Protein AF-A0A940FL71-F1 (afdb_monomer_lite)

Secondary structure (DSSP, 8-state):
-----SS---SS-EEEEEEEEEE--SS-B-GGGSEEEETTS-GGGS-TTHHHHHHHHHT--TTS---TT-HHHHHEEEEEEEEEEEEEEEEEEE--TT-SSPPPGGGEEEEEEEE-SS---TTTSEEEEEE--PPEEPTTS-EEEEE--TT-EEEEEEEEESSS-GGGSPPPEEEEEESSPPEEEEEEEEE--STTTTT----EE---SSEEEEEEEESSSSEEEEETTEEEESS--TTEEEEEEEEE----------TT--

Foldseek 3Di:
DDDPDPVPDDDPKDKDWDPPWDFDDQWDWQQVLWQKDALQDDPVPGDPLQVLQVCQQLVHDPVDPDPCVRPSNQQFHMKTFAFDWFFWFKKKFADDPPWDFADDQVQKWKWFFFQQDDDNGRRPRTHTHIDPFHFDADPVRRMTMTTDDRVTTTGMMTIGGNDGGSNRGDRTDMTIIHSGGWIKIKMKIKFPQDPVGFQDWPWDWDDDGQKDKADKDKPDPQWADPDRTTITHGGDDNITIIMIMITHDDDPDPPPPDPPPD

Structure (mmCIF, N/CA/C/O backbone):
data_AF-A0A940FL71-F1
#
_entry.id   AF-A0A940FL71-F1
#
loop_
_atom_site.group_PDB
_atom_site.id
_atom_site.type_symbol
_atom_site.label_atom_id
_atom_site.label_alt_id
_atom_site.label_comp_id
_atom_site.label_asym_id
_atom_site.label_entity_id
_atom_site.label_seq_id
_atom_site.pdbx_PDB_ins_code
_atom_site.Cartn_x
_atom_site.Cartn_y
_atom_site.Cartn_z
_atom_site.occupancy
_atom_site.B_iso_or_equiv
_atom_site.auth_seq_id
_atom_site.auth_comp_id
_atom_site.auth_asym_id
_atom_site.auth_atom_id
_atom_site.pdbx_PDB_model_num
ATOM 1 N N . MET A 1 1 ? -24.325 -6.768 5.463 1.00 21.89 1 MET A N 1
ATOM 2 C CA . MET A 1 1 ? -24.336 -5.379 4.964 1.00 21.89 1 MET A CA 1
ATOM 3 C C . MET A 1 1 ? -22.952 -4.802 5.218 1.00 21.89 1 MET A C 1
ATOM 5 O O . MET A 1 1 ? -22.595 -4.633 6.373 1.00 21.89 1 MET A O 1
ATOM 9 N N . ARG A 1 2 ? -22.119 -4.657 4.180 1.00 20.20 2 ARG A N 1
ATOM 10 C CA . ARG A 1 2 ? -20.805 -4.005 4.302 1.00 20.20 2 ARG A CA 1
ATOM 11 C C . ARG A 1 2 ? -21.049 -2.505 4.218 1.00 20.20 2 ARG A C 1
ATOM 13 O O . ARG A 1 2 ? -21.403 -2.014 3.152 1.00 20.20 2 ARG A O 1
ATOM 20 N N . ILE A 1 3 ? -20.948 -1.818 5.347 1.00 20.84 3 ILE A N 1
ATOM 21 C CA . ILE A 1 3 ? -20.991 -0.360 5.395 1.00 20.84 3 ILE A CA 1
ATOM 22 C C . ILE A 1 3 ? -19.550 0.101 5.181 1.00 20.84 3 ILE A C 1
ATOM 24 O O . ILE A 1 3 ? -18.722 -0.034 6.074 1.00 20.84 3 ILE A O 1
ATOM 28 N N . VAL A 1 4 ? -19.245 0.588 3.978 1.00 22.72 4 VAL A N 1
ATOM 29 C CA . VAL A 1 4 ? -18.025 1.365 3.735 1.00 22.72 4 VAL A CA 1
ATOM 30 C C . VAL A 1 4 ? -18.270 2.731 4.359 1.00 22.72 4 VAL A C 1
ATOM 32 O O . VAL A 1 4 ? -19.051 3.530 3.842 1.00 22.72 4 VAL A O 1
ATOM 35 N N . ALA A 1 5 ? -17.658 2.973 5.512 1.00 26.31 5 ALA A N 1
ATOM 36 C CA . ALA A 1 5 ? -17.707 4.271 6.153 1.00 26.31 5 ALA A CA 1
ATOM 37 C C . ALA A 1 5 ? -16.680 5.201 5.486 1.00 26.31 5 ALA A C 1
ATOM 39 O O . ALA A 1 5 ? -15.533 5.297 5.910 1.00 26.31 5 ALA A O 1
ATOM 40 N N . ILE A 1 6 ? -17.125 5.982 4.497 1.00 32.28 6 ILE A N 1
ATOM 41 C CA . ILE A 1 6 ? -16.808 7.415 4.576 1.00 32.28 6 ILE A CA 1
ATOM 42 C C . ILE A 1 6 ? -17.411 7.845 5.911 1.00 32.28 6 ILE A C 1
ATOM 44 O O . ILE A 1 6 ? -18.513 7.397 6.220 1.00 32.28 6 ILE A O 1
ATOM 48 N N . ILE A 1 7 ? -16.734 8.659 6.720 1.00 33.69 7 ILE A N 1
ATOM 49 C CA . ILE A 1 7 ? -17.363 9.263 7.901 1.00 33.69 7 ILE A CA 1
ATOM 50 C C . ILE A 1 7 ? -18.608 10.036 7.417 1.00 33.69 7 ILE A C 1
ATOM 52 O O . ILE A 1 7 ? -18.543 11.167 6.947 1.00 33.69 7 ILE A O 1
ATOM 56 N N . SER A 1 8 ? -19.738 9.344 7.427 1.00 26.69 8 SER A N 1
ATOM 57 C CA . SER A 1 8 ? -21.087 9.741 7.060 1.00 26.69 8 SER A CA 1
ATOM 58 C C . SER A 1 8 ? -21.940 9.036 8.098 1.00 26.69 8 SER A C 1
ATOM 60 O O . SER A 1 8 ? -22.310 7.871 7.972 1.00 26.69 8 SER A O 1
ATOM 62 N N . PHE A 1 9 ? -22.086 9.741 9.215 1.00 35.28 9 PHE A N 1
ATOM 63 C CA . PHE A 1 9 ? -22.794 9.333 10.413 1.00 35.28 9 PHE A CA 1
ATOM 64 C C . PHE A 1 9 ? -24.264 9.048 10.095 1.00 35.28 9 PHE A C 1
ATOM 66 O O . PHE A 1 9 ? -25.037 9.966 9.842 1.00 35.28 9 PHE A O 1
ATOM 73 N N . LEU A 1 10 ? -24.641 7.771 10.130 1.00 26.94 10 LEU A N 1
ATOM 74 C CA . LEU A 1 10 ? -26.026 7.296 10.138 1.00 26.94 10 LEU A CA 1
ATOM 75 C C . LEU A 1 10 ? -26.109 6.085 11.077 1.00 26.94 10 LEU A C 1
ATOM 77 O O . LEU A 1 10 ? -26.327 4.951 10.668 1.00 26.94 10 LEU A O 1
ATOM 81 N N . LEU A 1 11 ? -25.861 6.334 12.360 1.00 33.16 11 LEU A N 1
ATOM 82 C CA . LEU A 1 11 ? -26.177 5.438 13.469 1.00 33.16 11 LEU A CA 1
ATOM 83 C C . LEU A 1 11 ? -26.486 6.315 14.684 1.00 33.16 11 LEU A C 1
ATOM 85 O O . LEU A 1 11 ? -25.811 7.320 14.894 1.00 33.16 11 LEU A O 1
ATOM 89 N N . CYS A 1 12 ? -27.506 5.936 15.460 1.00 38.47 12 CYS A N 1
ATOM 90 C CA . CYS A 1 12 ? -27.920 6.550 16.729 1.00 38.47 12 CYS A CA 1
ATOM 91 C C . CYS A 1 12 ? -26.856 6.364 17.832 1.00 38.47 12 CYS A C 1
ATOM 93 O O . CYS A 1 12 ? -27.144 5.808 18.887 1.00 38.47 12 CYS A O 1
ATOM 95 N N . ALA A 1 13 ? -25.613 6.750 17.562 1.00 45.66 13 ALA A N 1
ATOM 96 C CA . ALA A 1 13 ? -24.487 6.707 18.478 1.00 45.66 13 ALA A CA 1
ATOM 97 C C . ALA A 1 13 ? -24.033 8.141 18.748 1.00 45.66 13 ALA A C 1
ATOM 99 O O . ALA A 1 13 ? -23.896 8.941 17.819 1.00 45.66 13 ALA A O 1
ATOM 100 N N . HIS A 1 14 ? -23.796 8.456 20.017 1.00 44.75 14 HIS A N 1
ATOM 101 C CA . HIS A 1 14 ? -23.119 9.691 20.379 1.00 44.75 14 HIS A CA 1
ATOM 102 C C . HIS A 1 14 ? -21.614 9.447 20.254 1.00 44.75 14 HIS A C 1
ATOM 104 O O . HIS A 1 14 ? -21.083 8.462 20.768 1.00 44.75 14 HIS A O 1
ATOM 110 N N . VAL A 1 15 ? -20.931 10.325 19.518 1.00 48.75 15 VAL A N 1
ATOM 111 C CA . VAL A 1 15 ? -19.475 10.280 19.372 1.00 48.75 15 VAL A CA 1
ATOM 112 C C . VAL A 1 15 ? -18.888 11.503 20.044 1.00 48.75 15 VAL A C 1
ATOM 114 O O . VAL A 1 1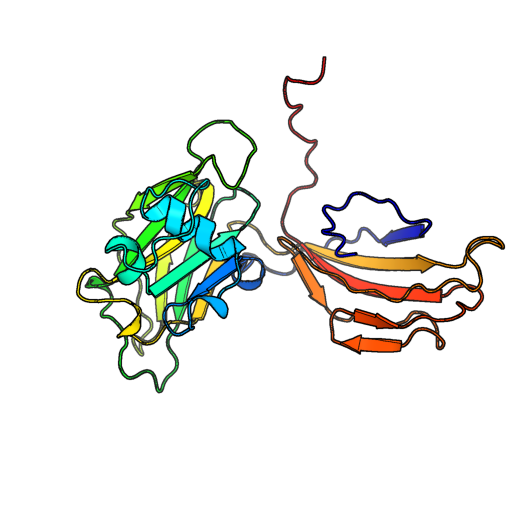5 ? -19.125 12.635 19.621 1.00 48.75 15 VAL A O 1
ATOM 117 N N . CYS A 1 16 ? -18.111 11.254 21.092 1.00 44.62 16 CYS A N 1
ATOM 118 C CA . CYS A 1 16 ? -17.382 12.282 21.808 1.00 44.62 16 CYS A CA 1
ATOM 119 C C . CYS A 1 16 ? -15.952 12.344 21.269 1.00 44.62 16 CYS A C 1
ATOM 121 O O . CYS A 1 16 ? -15.217 11.353 21.241 1.00 44.62 16 CYS A O 1
ATOM 123 N N . PHE A 1 17 ? -15.547 13.539 20.845 1.00 43.03 17 PHE A N 1
ATOM 124 C CA . PHE A 1 17 ? -14.179 13.824 20.436 1.00 43.03 17 PHE A CA 1
ATOM 125 C C . PHE A 1 17 ? -13.509 14.691 21.495 1.00 43.03 17 PHE A C 1
ATOM 127 O O . PHE A 1 17 ? -13.915 15.830 21.717 1.00 43.03 17 PHE A O 1
ATOM 134 N N . SER A 1 18 ? -12.432 14.195 22.102 1.00 42.34 18 SER A N 1
ATOM 135 C CA . SER A 1 18 ? -11.514 15.057 22.846 1.00 42.34 18 SER A CA 1
ATOM 136 C C . SER A 1 18 ? -10.434 15.549 21.882 1.00 42.34 18 SER A C 1
ATOM 138 O O . SER A 1 18 ? -9.512 14.811 21.523 1.00 42.34 18 SER A O 1
ATOM 140 N N . GLN A 1 19 ? -10.573 16.787 21.399 1.00 44.94 19 GLN A N 1
ATOM 141 C CA . GLN A 1 19 ? -9.580 17.415 20.526 1.00 44.94 19 GLN A CA 1
ATOM 142 C C . GLN A 1 19 ? -8.377 17.903 21.340 1.00 44.94 19 GLN A C 1
ATOM 144 O O . GLN A 1 19 ? -8.254 19.078 21.657 1.00 44.94 19 GLN A O 1
ATOM 149 N N . ASN A 1 20 ? -7.454 16.991 21.626 1.00 47.34 20 ASN A N 1
ATOM 150 C CA . ASN A 1 20 ? -6.063 17.326 21.922 1.00 47.34 20 ASN A CA 1
ATOM 151 C C . ASN A 1 20 ? -5.193 16.652 20.860 1.00 47.34 20 ASN A C 1
ATOM 153 O O . ASN A 1 20 ? -4.578 15.614 21.104 1.00 47.34 20 ASN A O 1
ATOM 157 N N . ALA A 1 21 ? -5.227 17.193 19.638 1.00 56.47 21 ALA A N 1
ATOM 158 C CA . ALA A 1 21 ? -4.498 16.616 18.519 1.00 56.47 21 ALA A CA 1
ATOM 159 C C . ALA A 1 21 ? -2.999 16.909 18.634 1.00 56.47 21 ALA A C 1
ATOM 161 O O . ALA A 1 21 ? -2.537 17.980 18.246 1.00 56.47 21 ALA A O 1
ATOM 162 N N . ALA A 1 22 ? -2.239 15.952 19.163 1.00 59.34 22 ALA A N 1
ATOM 163 C CA . ALA A 1 22 ? -0.782 16.011 19.176 1.00 59.34 22 ALA A CA 1
ATOM 164 C C . ALA A 1 22 ? -0.212 15.449 17.865 1.00 59.34 22 ALA A C 1
ATOM 166 O O . ALA A 1 22 ? -0.705 14.450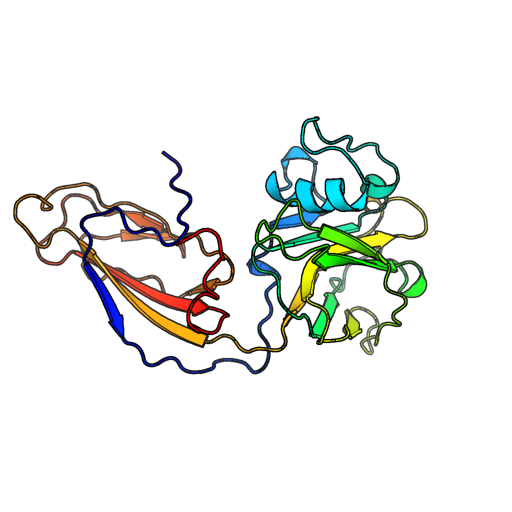 17.334 1.00 59.34 22 ALA A O 1
ATOM 167 N N . GLN A 1 23 ? 0.839 16.085 17.347 1.00 62.62 23 GLN A N 1
ATOM 168 C CA . GLN A 1 23 ? 1.643 15.531 16.261 1.00 62.62 23 GLN A CA 1
ATOM 169 C C . GLN A 1 23 ? 2.526 14.407 16.816 1.00 62.62 23 GLN A C 1
ATOM 171 O O . GLN A 1 23 ? 3.243 14.612 17.792 1.00 62.62 23 GLN A O 1
ATOM 176 N N . VAL A 1 24 ? 2.481 13.225 16.197 1.00 62.88 24 VAL A N 1
ATOM 177 C CA . VAL A 1 24 ? 3.169 12.020 16.707 1.00 62.88 24 VAL A CA 1
ATOM 178 C C . VAL A 1 24 ? 4.393 11.632 15.871 1.00 62.88 24 VAL A C 1
ATOM 180 O O . VAL A 1 24 ? 5.281 10.933 16.352 1.00 62.88 24 VAL A O 1
ATOM 183 N N . SER A 1 25 ? 4.503 12.121 14.633 1.00 69.06 25 SER A N 1
ATOM 184 C CA . SER A 1 25 ? 5.708 11.983 13.803 1.00 69.06 25 SER A CA 1
ATOM 185 C C . SER A 1 25 ? 5.916 13.214 12.921 1.00 69.06 25 SER A C 1
ATOM 187 O O . SER A 1 25 ? 4.994 13.997 12.725 1.00 69.06 25 SER A O 1
ATOM 189 N N . ASN A 1 26 ? 7.115 13.405 12.364 1.00 70.69 26 ASN A N 1
ATOM 190 C CA . ASN A 1 26 ? 7.360 14.480 11.386 1.00 70.69 26 ASN A CA 1
ATOM 191 C C . ASN A 1 26 ? 6.851 14.119 9.986 1.00 70.69 26 ASN A C 1
ATOM 193 O O . ASN A 1 26 ? 6.420 14.993 9.242 1.00 70.69 26 ASN A O 1
ATOM 197 N N . TYR A 1 27 ? 6.858 12.826 9.661 1.00 84.94 27 TYR A N 1
ATOM 198 C CA . TYR A 1 27 ? 6.389 12.289 8.391 1.00 84.94 27 TYR A CA 1
ATOM 199 C C . TYR A 1 27 ? 5.585 11.024 8.654 1.00 84.94 27 TYR A C 1
ATOM 201 O O . TYR A 1 27 ? 5.987 10.165 9.449 1.00 84.94 27 TYR A O 1
ATOM 209 N N . ALA A 1 28 ? 4.429 10.918 8.021 1.00 87.31 28 ALA A N 1
ATOM 210 C CA . ALA A 1 28 ? 3.555 9.775 8.160 1.00 87.31 28 ALA A CA 1
ATOM 211 C C . ALA A 1 28 ? 3.826 8.747 7.059 1.00 87.31 28 ALA A C 1
ATOM 213 O O . ALA A 1 28 ? 3.722 9.081 5.879 1.00 87.31 28 ALA A O 1
ATOM 214 N N . ASP A 1 29 ? 4.145 7.508 7.453 1.00 90.69 29 ASP A N 1
ATOM 215 C CA . ASP A 1 29 ? 4.145 6.359 6.540 1.00 90.69 29 ASP A CA 1
ATOM 216 C C . ASP A 1 29 ? 2.710 5.890 6.265 1.00 90.69 29 ASP A C 1
ATOM 218 O O . ASP A 1 29 ? 2.074 5.310 7.157 1.00 90.69 29 ASP A O 1
ATOM 222 N N . ILE A 1 30 ? 2.231 6.146 5.045 1.00 88.44 30 ILE A N 1
ATOM 223 C CA . ILE A 1 30 ? 0.870 5.856 4.565 1.00 88.44 30 ILE A CA 1
ATOM 224 C C . ILE A 1 30 ? 0.744 4.522 3.830 1.00 88.44 30 ILE A C 1
ATOM 226 O O . ILE A 1 30 ? -0.334 4.173 3.364 1.00 88.44 30 ILE A O 1
ATOM 230 N N . SER A 1 31 ? 1.819 3.744 3.724 1.00 89.88 31 SER A N 1
ATOM 231 C CA . SER A 1 31 ? 1.781 2.458 3.016 1.00 89.88 31 SER A CA 1
ATOM 232 C C . SER A 1 31 ? 0.683 1.513 3.521 1.00 89.88 31 SER A C 1
ATOM 234 O O . SER A 1 31 ? 0.053 0.810 2.732 1.00 89.88 31 SER A O 1
ATOM 236 N N . SER A 1 32 ? 0.400 1.534 4.826 1.00 83.88 32 SER A N 1
ATOM 237 C CA . SER A 1 32 ? -0.623 0.695 5.452 1.00 83.88 32 SER A CA 1
ATOM 238 C C . SER A 1 32 ? -2.064 1.127 5.162 1.00 83.88 32 SER A C 1
ATOM 240 O O . SER A 1 32 ? -2.963 0.315 5.362 1.00 83.88 32 SER A O 1
ATOM 242 N N . SER A 1 33 ? -2.303 2.379 4.744 1.00 81.31 33 SER A N 1
ATOM 243 C CA . SER A 1 33 ? -3.641 2.851 4.350 1.00 81.31 33 SER A CA 1
ATOM 244 C C . SER A 1 33 ? -3.942 2.614 2.869 1.00 81.31 33 SER A C 1
ATOM 246 O O . SER A 1 33 ? -5.069 2.834 2.435 1.00 81.31 33 SER A O 1
ATOM 248 N N . ALA A 1 34 ? -2.961 2.145 2.095 1.00 89.06 34 ALA A N 1
ATOM 249 C CA . ALA A 1 34 ? -3.115 1.915 0.670 1.00 89.06 34 ALA A CA 1
ATOM 250 C C . ALA A 1 34 ? -3.687 0.525 0.341 1.00 89.06 34 ALA A C 1
ATOM 252 O O . ALA A 1 34 ? -3.389 -0.494 0.974 1.00 89.06 34 ALA A O 1
ATOM 253 N N . TYR A 1 35 ? -4.432 0.456 -0.758 1.00 90.88 35 TYR A N 1
ATOM 254 C CA . TYR A 1 35 ? -4.719 -0.785 -1.459 1.00 90.88 35 TYR A CA 1
ATOM 255 C C . TYR A 1 35 ? -3.441 -1.272 -2.147 1.00 90.88 35 TYR A C 1
ATOM 257 O O . TYR A 1 35 ? -2.989 -0.694 -3.136 1.00 90.88 35 TYR A O 1
ATOM 265 N N . MET A 1 36 ? -2.841 -2.336 -1.608 1.00 94.19 36 MET A N 1
ATOM 266 C CA . MET A 1 36 ? -1.576 -2.869 -2.114 1.00 94.19 36 MET A CA 1
ATOM 267 C C . MET A 1 36 ? -1.779 -4.086 -3.021 1.00 94.19 36 MET A C 1
ATOM 269 O O . MET A 1 36 ? -2.297 -5.120 -2.582 1.00 94.19 36 MET A O 1
ATOM 273 N N . TYR A 1 37 ? -1.262 -3.984 -4.243 1.00 97.19 37 TYR A N 1
ATOM 274 C CA . TYR A 1 37 ? -1.001 -5.115 -5.126 1.00 97.19 37 TYR A CA 1
ATOM 275 C C . TYR A 1 37 ? 0.400 -5.671 -4.860 1.00 97.19 37 TYR A C 1
ATOM 277 O O . TYR A 1 37 ? 1.359 -4.908 -4.703 1.00 97.19 37 TYR A O 1
ATOM 285 N N . ARG A 1 38 ? 0.541 -6.999 -4.877 1.00 97.69 38 ARG A N 1
ATOM 286 C CA . ARG A 1 38 ? 1.839 -7.682 -4.880 1.00 97.69 38 ARG A CA 1
ATOM 287 C C . ARG A 1 38 ? 1.882 -8.779 -5.940 1.00 97.69 38 ARG A C 1
ATOM 289 O O . ARG A 1 38 ? 0.946 -9.571 -6.048 1.00 97.69 38 ARG A O 1
ATOM 296 N N . ALA A 1 39 ? 3.002 -8.861 -6.655 1.00 97.25 39 ALA A N 1
ATOM 297 C CA . ALA A 1 39 ? 3.234 -9.870 -7.689 1.00 97.25 39 ALA A CA 1
ATOM 298 C C . ALA A 1 39 ? 3.478 -11.287 -7.143 1.00 97.25 39 ALA A C 1
ATOM 300 O O . ALA A 1 39 ? 3.333 -12.260 -7.876 1.00 97.25 39 ALA A O 1
ATOM 301 N N . ASP A 1 40 ? 3.837 -11.416 -5.862 1.00 95.56 40 ASP A N 1
ATOM 302 C CA . ASP A 1 40 ? 4.015 -12.704 -5.180 1.00 95.56 40 ASP A CA 1
ATOM 303 C C . ASP A 1 40 ? 2.689 -13.328 -4.707 1.00 95.56 40 ASP A C 1
ATOM 305 O O . ASP A 1 40 ? 2.668 -14.453 -4.205 1.00 95.56 40 ASP A O 1
ATOM 309 N N . ARG A 1 41 ? 1.569 -12.618 -4.883 1.00 95.81 41 ARG A N 1
ATOM 310 C CA . ARG A 1 41 ? 0.222 -13.110 -4.596 1.00 95.81 41 ARG A CA 1
ATOM 311 C C . ARG A 1 41 ? -0.440 -13.629 -5.865 1.00 95.81 41 ARG A C 1
ATOM 313 O O . ARG A 1 41 ? -0.267 -13.079 -6.952 1.00 95.81 41 ARG A O 1
ATOM 320 N N . LYS A 1 42 ? -1.286 -14.650 -5.709 1.00 93.50 42 LYS A N 1
ATOM 321 C CA . LYS A 1 42 ? -2.244 -15.014 -6.759 1.00 93.50 42 LYS A CA 1
ATOM 322 C C . LYS A 1 42 ? -3.179 -13.825 -7.043 1.00 93.50 42 LYS A C 1
ATOM 324 O O . LYS A 1 42 ? -3.428 -13.031 -6.131 1.00 93.50 42 LYS A O 1
ATOM 329 N N . PRO A 1 43 ? -3.712 -13.684 -8.269 1.00 91.62 43 PRO A N 1
ATOM 330 C CA . PRO A 1 43 ? -4.535 -12.531 -8.621 1.00 91.62 43 PRO A CA 1
ATOM 331 C C . PRO A 1 43 ? -5.740 -12.289 -7.694 1.00 91.62 43 PRO A C 1
ATOM 333 O O . PRO A 1 43 ? -6.009 -11.152 -7.322 1.00 91.62 43 PRO A O 1
ATOM 336 N N . ASP A 1 44 ? -6.415 -13.356 -7.274 1.00 90.69 44 ASP A N 1
ATOM 337 C CA . ASP A 1 44 ? -7.568 -13.354 -6.364 1.00 90.69 44 ASP A CA 1
ATOM 338 C C . ASP A 1 44 ? -7.212 -13.054 -4.897 1.00 90.69 44 ASP A C 1
ATOM 340 O O . ASP A 1 44 ? -8.078 -12.682 -4.110 1.00 90.69 44 ASP A O 1
ATOM 344 N N . ALA A 1 45 ? -5.934 -13.171 -4.528 1.00 93.81 45 ALA A N 1
ATOM 345 C CA . ALA A 1 45 ? -5.430 -12.819 -3.204 1.00 93.81 45 ALA A CA 1
ATOM 346 C C . ALA A 1 45 ? -5.039 -11.332 -3.078 1.00 93.81 45 ALA A C 1
ATOM 348 O O . ALA A 1 45 ? -4.723 -10.866 -1.980 1.00 93.81 45 ALA A O 1
ATOM 349 N N . ASN A 1 46 ? -5.034 -10.575 -4.180 1.00 94.19 46 ASN A N 1
ATOM 350 C CA . ASN A 1 46 ? -4.903 -9.120 -4.143 1.00 94.19 46 ASN A CA 1
ATOM 351 C C . ASN A 1 46 ? -6.275 -8.471 -3.920 1.00 94.19 46 ASN A C 1
ATOM 353 O O . ASN A 1 46 ? -7.281 -8.926 -4.460 1.00 94.19 46 ASN A O 1
ATOM 357 N N . LYS A 1 47 ? -6.318 -7.383 -3.137 1.00 87.81 47 LYS A N 1
ATOM 358 C CA . LYS A 1 47 ? -7.563 -6.628 -2.931 1.00 87.81 47 LYS A CA 1
ATOM 359 C C . LYS A 1 47 ? -8.082 -6.110 -4.283 1.00 87.81 47 LYS A C 1
ATOM 361 O O . LYS A 1 47 ? -7.260 -5.582 -5.041 1.00 87.81 47 LYS A O 1
ATOM 366 N N . PRO A 1 48 ? -9.389 -6.212 -4.588 1.00 88.19 48 PRO A N 1
ATOM 367 C CA . PRO A 1 48 ? -9.956 -5.747 -5.854 1.00 88.19 48 PRO A CA 1
ATOM 368 C C . PRO A 1 48 ? -9.541 -4.317 -6.219 1.00 88.19 48 PRO A C 1
ATOM 370 O O . PRO A 1 48 ? -9.167 -4.048 -7.357 1.00 88.19 48 PRO A O 1
ATOM 373 N N . GLU A 1 49 ? -9.504 -3.425 -5.233 1.00 87.81 49 GLU A N 1
ATOM 374 C CA . GLU A 1 49 ? -9.200 -2.007 -5.408 1.00 87.81 49 GLU A CA 1
ATOM 375 C C . GLU A 1 49 ? -7.748 -1.761 -5.850 1.00 87.81 49 GLU A C 1
ATOM 377 O O . GLU A 1 49 ? -7.459 -0.795 -6.553 1.00 87.81 49 GLU A O 1
ATOM 382 N N . SER A 1 50 ? -6.820 -2.662 -5.509 1.00 91.88 50 SER A N 1
ATOM 383 C CA . SER A 1 50 ? -5.417 -2.539 -5.928 1.00 91.88 50 SER A CA 1
ATOM 384 C C . SER A 1 50 ? -5.231 -2.684 -7.443 1.00 91.88 50 SER A C 1
ATOM 386 O O . SER A 1 50 ? -4.269 -2.157 -8.006 1.00 91.88 50 SER A O 1
ATOM 388 N N . TRP A 1 51 ? -6.178 -3.334 -8.133 1.00 94.12 51 TRP A N 1
ATOM 389 C CA . TRP A 1 51 ? -6.150 -3.457 -9.588 1.00 94.12 51 TRP A CA 1
ATOM 390 C C . TRP A 1 51 ? -6.395 -2.128 -10.297 1.00 94.12 51 TRP A C 1
ATOM 392 O O . TRP A 1 51 ? -5.881 -1.952 -11.399 1.00 94.12 51 TRP A O 1
ATOM 402 N N . PHE A 1 52 ? -7.077 -1.159 -9.674 1.00 92.44 52 PHE A N 1
ATOM 403 C CA . PHE A 1 52 ? -7.276 0.162 -10.279 1.00 92.44 52 PHE A CA 1
ATOM 404 C C . PHE A 1 52 ? -5.948 0.883 -10.546 1.00 92.44 52 PHE A C 1
ATOM 406 O O . PHE A 1 52 ? -5.798 1.506 -11.600 1.00 92.44 52 PHE A O 1
ATOM 413 N N . ALA A 1 53 ? -4.950 0.736 -9.664 1.00 93.50 53 ALA A N 1
ATOM 414 C CA . ALA A 1 53 ? -3.612 1.281 -9.903 1.00 93.50 53 ALA A CA 1
ATOM 415 C C . ALA A 1 53 ? -2.958 0.654 -11.136 1.00 93.50 53 ALA A C 1
ATOM 417 O O . ALA A 1 53 ? -2.420 1.363 -11.984 1.00 93.50 53 ALA A O 1
ATOM 418 N N . LEU A 1 54 ? -3.036 -0.671 -11.263 1.00 96.31 54 LEU A N 1
ATOM 419 C CA . LEU A 1 54 ? -2.435 -1.394 -12.381 1.00 96.31 54 LEU A CA 1
ATOM 420 C C . LEU A 1 54 ? -3.164 -1.162 -13.703 1.00 96.31 54 LEU A C 1
ATOM 422 O O . LEU A 1 54 ? -2.518 -1.063 -14.745 1.00 96.31 54 LEU A O 1
ATOM 426 N N . MET A 1 55 ? -4.491 -1.045 -13.679 1.00 95.19 55 MET A N 1
ATOM 427 C CA . MET A 1 55 ? -5.283 -0.706 -14.859 1.00 95.19 55 MET A CA 1
ATOM 428 C C . MET A 1 55 ? -4.974 0.715 -15.332 1.00 95.19 55 MET A C 1
ATOM 430 O O . MET A 1 55 ? -4.720 0.907 -16.515 1.00 95.19 55 MET A O 1
ATOM 434 N N . THR A 1 56 ? -4.874 1.681 -14.411 1.00 93.56 56 THR A N 1
ATOM 435 C CA . THR A 1 56 ? -4.410 3.046 -14.721 1.00 93.56 56 THR A CA 1
ATOM 436 C C . THR A 1 56 ? -3.018 3.019 -15.349 1.00 93.56 56 THR A C 1
ATOM 438 O O . THR A 1 56 ? -2.794 3.604 -16.405 1.00 93.56 56 THR A O 1
ATOM 441 N N . TYR A 1 57 ? -2.087 2.308 -14.713 1.00 95.75 57 TYR A N 1
ATOM 442 C CA . TYR A 1 57 ? -0.699 2.193 -15.149 1.00 95.75 57 TYR A CA 1
ATOM 443 C C . TYR A 1 57 ? -0.543 1.550 -16.533 1.00 95.75 57 TYR A C 1
ATOM 445 O O . TYR A 1 57 ? 0.274 2.003 -17.328 1.00 95.75 57 TYR A O 1
ATOM 453 N N . SER A 1 58 ? -1.337 0.522 -16.834 1.00 96.25 58 SER A N 1
ATOM 454 C CA . SER A 1 58 ? -1.312 -0.187 -18.123 1.00 96.25 58 SER A CA 1
ATOM 455 C C . SER A 1 58 ? -2.232 0.423 -19.187 1.00 96.25 58 SER A C 1
ATOM 457 O O . SER A 1 58 ? -2.280 -0.077 -20.307 1.00 96.25 58 SER A O 1
ATOM 459 N N . GLY A 1 59 ? -2.975 1.486 -18.861 1.00 94.00 59 GLY A N 1
ATOM 460 C CA . GLY A 1 59 ? -3.943 2.098 -19.774 1.00 94.00 59 GLY A CA 1
ATOM 461 C C . GLY A 1 59 ? -5.159 1.214 -20.077 1.00 94.00 59 GLY A C 1
ATOM 462 O O . GLY A 1 59 ? -5.796 1.374 -21.119 1.00 94.00 59 GLY A O 1
ATOM 463 N N . GLN A 1 60 ? -5.490 0.268 -19.196 1.00 94.00 60 GLN A N 1
ATOM 464 C CA . GLN A 1 60 ? -6.654 -0.600 -19.360 1.00 94.00 60 GLN A CA 1
ATOM 465 C C . GLN A 1 60 ? -7.957 0.111 -18.965 1.00 94.00 60 GLN A C 1
ATOM 467 O O . GLN A 1 60 ? -7.983 0.887 -18.008 1.00 94.00 60 GLN A O 1
ATOM 472 N N . PRO A 1 61 ? -9.072 -0.176 -19.657 1.00 91.19 61 PRO A N 1
ATOM 473 C CA . PRO A 1 61 ? -10.351 0.458 -19.366 1.00 91.19 61 PRO A CA 1
ATOM 474 C C . PRO A 1 61 ? -11.029 -0.165 -18.135 1.00 91.19 61 PRO A C 1
ATOM 476 O O . PRO A 1 61 ? -11.169 -1.382 -18.048 1.00 91.19 61 PRO A O 1
ATOM 479 N N . PHE A 1 62 ? -11.527 0.665 -17.213 1.00 88.62 62 PHE A N 1
ATOM 480 C CA . PHE A 1 62 ? -12.153 0.207 -15.958 1.00 88.62 62 PHE A CA 1
ATOM 481 C C . PHE A 1 62 ? -13.491 -0.527 -16.124 1.00 88.62 62 PHE A C 1
ATOM 483 O O . PHE A 1 62 ? -13.951 -1.178 -15.193 1.00 88.62 62 PHE A O 1
ATOM 490 N N . ASN A 1 63 ? -14.129 -0.436 -17.292 1.00 89.56 63 ASN A N 1
ATOM 491 C CA . ASN A 1 63 ? -15.392 -1.120 -17.580 1.00 89.56 63 ASN A CA 1
ATOM 492 C C . ASN A 1 63 ? -15.206 -2.552 -18.115 1.00 89.56 63 ASN A C 1
ATOM 494 O O . ASN A 1 63 ? -16.170 -3.160 -18.578 1.00 89.56 63 ASN A O 1
ATOM 498 N N . LYS A 1 64 ? -13.980 -3.088 -18.090 1.00 91.31 64 LYS A N 1
ATOM 499 C CA . LYS A 1 64 ? -13.668 -4.466 -18.482 1.00 91.31 64 LYS A CA 1
ATOM 500 C C . LYS A 1 64 ? -12.930 -5.190 -17.354 1.00 91.31 64 LYS A C 1
ATOM 502 O O . LYS A 1 64 ? -12.247 -4.539 -16.564 1.00 91.31 64 LYS A O 1
ATOM 507 N N . PRO A 1 65 ? -13.015 -6.531 -17.290 1.00 91.62 65 PRO A N 1
ATOM 508 C CA . PRO A 1 65 ? -12.156 -7.312 -16.411 1.00 91.62 65 PRO A CA 1
ATOM 509 C C . PRO A 1 65 ? -10.675 -7.015 -16.670 1.00 91.62 65 PRO A C 1
ATOM 511 O O . PRO A 1 65 ? -10.264 -6.853 -17.821 1.00 91.62 65 PRO A O 1
ATOM 514 N N . VAL A 1 66 ? -9.875 -6.984 -15.603 1.00 93.56 66 VAL A N 1
ATOM 515 C CA . VAL A 1 66 ? -8.431 -6.754 -15.707 1.00 93.56 66 VAL A CA 1
ATOM 516 C C . VAL A 1 66 ? -7.757 -7.854 -16.531 1.00 93.56 66 VAL A C 1
ATOM 518 O O . VAL A 1 66 ? -7.892 -9.048 -16.256 1.00 93.56 66 VAL A O 1
ATOM 521 N N . ASN A 1 67 ? -6.983 -7.458 -17.540 1.00 95.25 67 ASN A N 1
ATOM 522 C CA . ASN A 1 67 ? -6.128 -8.369 -18.283 1.00 95.25 67 ASN A CA 1
ATOM 523 C C . ASN A 1 67 ? -4.806 -8.561 -17.531 1.00 95.25 67 ASN A C 1
ATOM 525 O O . ASN A 1 67 ? -3.829 -7.854 -17.769 1.00 95.25 67 ASN A O 1
ATOM 529 N N . VAL A 1 68 ? -4.757 -9.557 -16.647 1.00 93.69 68 VAL A N 1
ATOM 530 C CA . VAL A 1 68 ? -3.553 -9.888 -15.858 1.00 93.69 68 VAL A CA 1
ATOM 531 C C . VAL A 1 68 ? -2.360 -10.353 -16.705 1.00 93.69 68 VAL A C 1
ATOM 533 O O . VAL A 1 68 ? -1.239 -10.423 -16.208 1.00 93.69 68 VAL A O 1
ATOM 536 N N . LYS A 1 69 ? -2.585 -10.698 -17.981 1.00 94.75 69 LYS A N 1
ATOM 537 C CA . LYS A 1 69 ? -1.528 -11.116 -18.914 1.00 94.75 69 LYS A CA 1
ATOM 538 C C . LYS A 1 69 ? -0.875 -9.937 -19.636 1.00 94.75 69 LYS A C 1
ATOM 540 O O . LYS A 1 69 ? 0.101 -10.158 -20.354 1.00 94.75 69 LYS A O 1
ATOM 545 N N . ASP A 1 70 ? -1.398 -8.726 -19.456 1.00 97.06 70 ASP A N 1
ATOM 546 C CA . ASP A 1 70 ? -0.828 -7.505 -20.011 1.00 97.06 70 ASP A CA 1
ATOM 547 C C . ASP A 1 70 ? 0.651 -7.343 -19.631 1.00 97.06 70 ASP A C 1
ATOM 549 O O . ASP A 1 70 ? 1.059 -7.627 -18.502 1.00 97.06 70 ASP A O 1
ATOM 553 N N . SER A 1 71 ? 1.474 -6.896 -20.581 1.00 96.06 71 SER A N 1
ATOM 554 C CA . SER A 1 71 ? 2.922 -6.825 -20.381 1.00 96.06 71 SER A CA 1
ATOM 555 C C . SER A 1 71 ? 3.332 -5.826 -19.302 1.00 96.06 71 SER A C 1
ATOM 557 O O . SER A 1 71 ? 4.287 -6.098 -18.578 1.00 96.06 71 SER A O 1
ATOM 559 N N . ALA A 1 72 ? 2.632 -4.694 -19.170 1.00 96.75 72 ALA A N 1
ATOM 560 C CA . ALA A 1 72 ? 2.943 -3.714 -18.135 1.00 96.75 72 ALA A CA 1
ATOM 561 C C . ALA A 1 72 ? 2.560 -4.274 -16.760 1.00 96.75 72 ALA A C 1
ATOM 563 O O . ALA A 1 72 ? 3.372 -4.251 -15.835 1.00 96.75 72 ALA A O 1
ATOM 564 N N . ILE A 1 73 ? 1.380 -4.892 -16.645 1.00 97.25 73 ILE A N 1
ATOM 565 C CA . ILE A 1 73 ? 0.953 -5.555 -15.402 1.00 97.25 73 ILE A CA 1
ATOM 566 C C . ILE A 1 73 ? 1.922 -6.667 -14.990 1.00 97.25 73 ILE A C 1
ATOM 568 O O . ILE A 1 73 ? 2.317 -6.735 -13.828 1.00 97.25 73 ILE A O 1
ATOM 572 N N . ARG A 1 74 ? 2.372 -7.509 -15.927 1.00 97.38 74 ARG A N 1
ATOM 573 C CA . ARG A 1 74 ? 3.328 -8.589 -15.627 1.00 97.38 74 ARG A CA 1
ATOM 574 C C . ARG A 1 74 ? 4.682 -8.080 -15.139 1.00 97.38 74 ARG A C 1
ATOM 576 O O . ARG A 1 74 ? 5.357 -8.800 -14.408 1.00 97.38 74 ARG A O 1
ATOM 583 N N . LYS A 1 75 ? 5.081 -6.864 -15.516 1.00 98.12 75 LYS A N 1
ATOM 584 C CA . LYS A 1 75 ? 6.305 -6.209 -15.028 1.00 98.12 75 LYS A CA 1
ATOM 585 C C . LYS A 1 75 ? 6.144 -5.580 -13.645 1.00 98.12 75 LYS A C 1
ATOM 587 O O . LYS A 1 75 ? 7.153 -5.321 -12.992 1.00 98.12 75 LYS A O 1
ATOM 592 N N . ALA A 1 76 ? 4.920 -5.328 -13.182 1.00 98.19 76 ALA A N 1
ATOM 593 C CA . ALA A 1 76 ? 4.687 -4.742 -11.868 1.00 98.19 76 ALA A CA 1
ATOM 594 C C . ALA A 1 76 ? 5.111 -5.714 -10.755 1.00 98.19 76 ALA A C 1
ATOM 596 O O . ALA A 1 76 ? 4.655 -6.853 -10.704 1.00 98.19 76 ALA A O 1
ATOM 597 N N . LEU A 1 77 ? 5.974 -5.243 -9.856 1.00 97.94 77 LEU A N 1
ATOM 598 C CA . LEU A 1 77 ? 6.428 -5.945 -8.657 1.00 97.94 77 LEU A CA 1
ATOM 599 C C . LEU A 1 77 ? 5.442 -5.726 -7.500 1.00 97.94 77 LEU A C 1
ATOM 601 O O . LEU A 1 77 ? 4.993 -6.671 -6.849 1.00 97.94 77 LEU A O 1
ATOM 605 N N . CYS A 1 78 ? 5.070 -4.468 -7.275 1.00 98.00 78 CYS A N 1
ATOM 606 C CA . CYS A 1 78 ? 4.017 -4.062 -6.353 1.00 98.00 78 CYS A CA 1
ATOM 607 C C . CYS A 1 78 ? 3.425 -2.715 -6.778 1.00 98.00 78 CYS A C 1
ATOM 609 O O . CYS A 1 78 ? 4.037 -1.953 -7.528 1.00 98.00 78 CYS A O 1
ATOM 611 N N . ALA A 1 79 ? 2.222 -2.425 -6.296 1.00 97.38 79 ALA A N 1
ATOM 612 C CA . ALA A 1 79 ? 1.592 -1.123 -6.461 1.00 97.38 79 ALA A CA 1
ATOM 613 C C . ALA A 1 79 ? 0.834 -0.746 -5.193 1.00 97.38 79 ALA A C 1
ATOM 615 O O . ALA A 1 79 ? 0.330 -1.625 -4.494 1.00 97.38 79 ALA A O 1
ATOM 616 N N . LEU A 1 80 ? 0.768 0.548 -4.901 1.00 95.19 80 LEU A N 1
ATOM 617 C CA . LEU A 1 80 ? -0.026 1.108 -3.815 1.00 95.19 80 LEU A CA 1
ATOM 618 C C . LEU A 1 80 ? -0.962 2.162 -4.402 1.00 95.19 80 LEU A C 1
ATOM 620 O O . LEU A 1 80 ? -0.544 2.955 -5.244 1.00 95.19 80 LEU A O 1
ATOM 624 N N . LEU A 1 81 ? -2.207 2.165 -3.942 1.00 91.81 81 LEU A N 1
ATOM 625 C CA . LEU A 1 81 ? -3.224 3.153 -4.288 1.00 91.81 81 LEU A CA 1
ATOM 626 C C . LEU A 1 81 ? -3.899 3.630 -3.007 1.00 91.81 81 LEU A C 1
ATOM 628 O O . LEU A 1 81 ? -4.348 2.799 -2.222 1.00 91.81 81 LEU A O 1
ATOM 632 N N . TRP A 1 82 ? -3.981 4.933 -2.790 1.00 87.25 82 TRP A N 1
ATOM 633 C CA . TRP A 1 82 ? -4.690 5.529 -1.658 1.00 87.25 82 TRP A CA 1
ATOM 634 C C . TRP A 1 82 ? -5.704 6.558 -2.162 1.00 87.25 82 TRP A C 1
ATOM 636 O O . TRP A 1 82 ? -5.676 6.963 -3.325 1.00 87.25 82 TRP A O 1
ATOM 646 N N . GLU A 1 83 ? -6.650 6.928 -1.301 1.00 80.25 83 GLU A N 1
ATOM 647 C CA . GLU A 1 83 ? -7.829 7.683 -1.733 1.00 80.25 83 GLU A CA 1
ATOM 648 C C . GLU A 1 83 ? -7.575 9.192 -1.824 1.00 80.25 83 GLU A C 1
ATOM 650 O O . GLU A 1 83 ? -8.132 9.856 -2.696 1.00 80.25 83 GLU A O 1
ATOM 655 N N . GLU A 1 84 ? -6.720 9.764 -0.974 1.00 80.38 84 GLU A N 1
ATOM 656 C CA . GLU A 1 84 ? -6.490 11.211 -0.982 1.00 80.38 84 GLU A CA 1
ATOM 657 C C . GLU A 1 84 ? -5.242 11.638 -1.764 1.00 80.38 84 GLU A C 1
ATOM 659 O O . GLU A 1 84 ? -4.122 11.202 -1.494 1.00 80.38 84 GLU A O 1
ATOM 664 N N . ILE A 1 85 ? -5.428 12.610 -2.659 1.00 81.12 85 ILE A N 1
ATOM 665 C CA . ILE A 1 85 ? -4.335 13.258 -3.387 1.00 81.12 85 ILE A CA 1
ATOM 666 C C . ILE A 1 85 ? -3.501 14.088 -2.431 1.00 81.12 85 ILE A C 1
ATOM 668 O O . ILE A 1 85 ? -3.984 15.072 -1.875 1.00 81.12 85 ILE A O 1
ATOM 672 N N . ARG A 1 86 ? -2.226 13.719 -2.291 1.00 82.81 86 ARG A N 1
ATOM 673 C CA . ARG A 1 86 ? -1.308 14.399 -1.380 1.00 82.81 86 ARG A CA 1
ATOM 674 C C . ARG A 1 86 ? 0.144 14.345 -1.838 1.00 82.81 86 ARG A C 1
ATOM 676 O O . ARG A 1 86 ? 0.517 13.455 -2.609 1.00 82.81 86 ARG A O 1
ATOM 683 N N . PRO A 1 87 ? 0.983 15.260 -1.330 1.00 87.19 87 PRO A N 1
ATOM 684 C CA . PRO A 1 87 ? 2.410 15.196 -1.559 1.00 87.19 87 PRO A CA 1
ATOM 685 C C . PRO A 1 87 ? 3.056 14.042 -0.792 1.00 87.19 87 PRO A C 1
ATOM 687 O O . PRO A 1 87 ? 2.875 13.880 0.421 1.00 87.19 87 PRO A O 1
ATOM 690 N N . VAL A 1 88 ? 3.866 13.270 -1.510 1.00 89.19 88 VAL A N 1
ATOM 691 C CA . VAL A 1 88 ? 4.765 12.257 -0.950 1.00 89.19 88 VAL A CA 1
ATOM 692 C C . VAL A 1 88 ? 6.190 12.769 -1.052 1.00 89.19 88 VAL A C 1
ATOM 694 O O . VAL A 1 88 ? 6.585 13.335 -2.065 1.00 89.19 88 VAL A O 1
ATOM 697 N N . LYS A 1 89 ? 6.954 12.558 0.014 1.00 91.00 89 LYS A N 1
ATOM 698 C CA . LYS A 1 89 ? 8.348 12.973 0.121 1.00 91.00 89 LYS A CA 1
ATOM 699 C C . LYS A 1 89 ? 9.302 11.841 -0.211 1.00 91.00 89 LYS A C 1
ATOM 701 O O . LYS A 1 89 ? 10.243 12.029 -0.967 1.00 91.00 89 LYS A O 1
ATOM 706 N N . THR A 1 90 ? 9.052 10.658 0.341 1.00 94.88 90 THR A N 1
ATOM 707 C CA . THR A 1 90 ? 10.030 9.571 0.291 1.00 94.88 90 THR A CA 1
ATOM 708 C C . THR A 1 90 ? 9.338 8.229 0.101 1.00 94.88 90 THR A C 1
ATOM 710 O O . THR A 1 90 ? 8.367 7.919 0.791 1.00 94.88 90 THR A O 1
ATOM 713 N N . ILE A 1 91 ? 9.873 7.399 -0.791 1.00 96.50 91 ILE A N 1
ATOM 714 C CA . ILE A 1 91 ? 9.493 5.992 -0.948 1.00 96.50 91 ILE A CA 1
ATOM 715 C C . ILE A 1 91 ? 10.670 5.139 -0.484 1.00 96.50 91 ILE A C 1
ATOM 717 O O . ILE A 1 91 ? 11.792 5.329 -0.950 1.00 96.50 91 ILE A O 1
ATOM 721 N N . LYS A 1 92 ? 10.429 4.181 0.411 1.00 97.81 92 LYS A N 1
ATOM 722 C CA . LYS A 1 92 ? 11.428 3.186 0.816 1.00 97.81 92 LYS A CA 1
ATOM 723 C C . LYS A 1 92 ? 10.976 1.800 0.401 1.00 97.81 92 LYS A C 1
ATOM 725 O O . LYS A 1 92 ? 9.850 1.406 0.690 1.00 97.81 92 LYS A O 1
ATOM 730 N N . LEU A 1 93 ? 11.868 1.074 -0.260 1.00 98.44 93 LEU A N 1
ATOM 731 C CA . LEU A 1 93 ? 11.697 -0.329 -0.616 1.00 98.44 93 LEU A CA 1
ATOM 732 C C . LEU A 1 93 ? 12.689 -1.149 0.203 1.00 98.44 93 LEU A C 1
ATOM 734 O O . LEU A 1 93 ? 13.894 -0.968 0.040 1.00 98.44 93 LEU A O 1
ATOM 738 N N . SER A 1 94 ? 12.189 -2.034 1.059 1.00 97.94 94 SER A N 1
ATOM 739 C CA . SER A 1 94 ? 13.003 -2.836 1.975 1.00 97.94 94 SER A CA 1
ATOM 740 C C . SER A 1 94 ? 12.828 -4.323 1.684 1.00 97.94 94 SER A C 1
ATOM 742 O O . SER A 1 94 ? 11.721 -4.861 1.743 1.00 97.94 94 SER A O 1
ATOM 744 N N . TRP A 1 95 ? 13.923 -5.015 1.383 1.00 97.62 95 TRP A N 1
ATOM 745 C CA . TRP A 1 95 ? 13.933 -6.466 1.208 1.00 97.62 95 TRP A CA 1
ATOM 746 C C . TRP A 1 95 ? 14.356 -7.161 2.49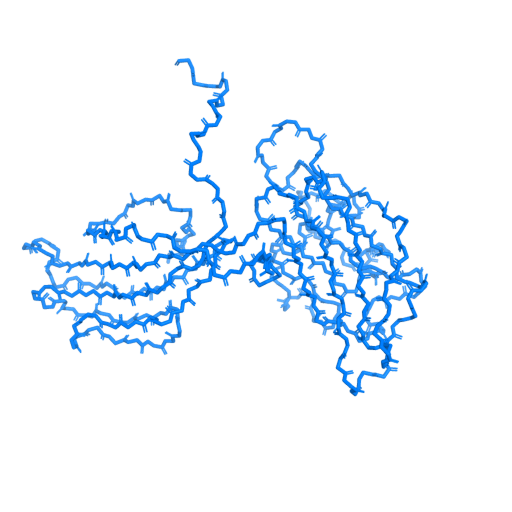6 1.00 97.62 95 TRP A C 1
ATOM 748 O O . TRP A 1 95 ? 15.270 -6.723 3.190 1.00 97.62 95 TRP A O 1
ATOM 758 N N . LYS A 1 96 ? 13.725 -8.301 2.792 1.00 93.62 96 LYS A N 1
ATOM 759 C CA . LYS A 1 96 ? 14.141 -9.160 3.906 1.00 93.62 96 LYS A CA 1
ATOM 760 C C . LYS A 1 96 ? 15.573 -9.660 3.687 1.00 93.62 96 LYS A C 1
ATOM 762 O O . LYS A 1 96 ? 15.985 -9.905 2.552 1.00 93.62 96 LYS A O 1
ATOM 767 N N . ASN A 1 97 ? 16.298 -9.920 4.774 1.00 89.31 97 ASN A N 1
ATOM 768 C CA . ASN A 1 97 ? 17.681 -10.417 4.719 1.00 89.31 97 ASN A CA 1
ATOM 769 C C . ASN A 1 97 ? 17.831 -11.707 3.898 1.00 89.31 97 ASN A C 1
ATOM 771 O O . ASN A 1 97 ? 18.849 -11.910 3.244 1.00 89.31 97 ASN A O 1
ATOM 775 N N . ASN A 1 98 ? 16.802 -12.556 3.887 1.00 90.44 98 ASN A N 1
ATOM 776 C CA . ASN A 1 98 ? 16.769 -13.813 3.144 1.00 90.44 98 ASN A CA 1
ATOM 777 C C . ASN A 1 98 ? 16.202 -13.697 1.714 1.00 90.44 98 ASN A C 1
ATOM 779 O O . ASN A 1 98 ? 15.992 -14.730 1.076 1.00 90.44 98 ASN A O 1
ATOM 783 N N . ALA A 1 99 ? 15.936 -12.485 1.209 1.00 92.81 99 ALA A N 1
ATOM 784 C CA . ALA A 1 99 ? 15.519 -12.281 -0.177 1.00 92.81 99 ALA A CA 1
ATOM 785 C C . ALA A 1 99 ? 16.628 -12.742 -1.134 1.00 92.81 99 ALA A C 1
ATOM 787 O O . ALA A 1 99 ? 17.775 -12.298 -1.035 1.00 92.81 99 ALA A O 1
ATOM 788 N N . LYS A 1 100 ? 16.270 -13.635 -2.060 1.00 93.81 100 LYS A N 1
ATOM 789 C CA . LYS A 1 100 ? 17.178 -14.268 -3.028 1.00 93.81 100 LYS A CA 1
ATOM 790 C C . LYS A 1 100 ? 17.106 -13.610 -4.402 1.00 93.81 100 LYS A C 1
ATOM 792 O O . LYS A 1 100 ? 18.081 -13.640 -5.142 1.00 93.81 100 LYS A O 1
ATOM 797 N N . ARG A 1 101 ? 15.952 -13.042 -4.756 1.00 96.31 101 ARG A N 1
ATOM 798 C CA . ARG A 1 101 ? 15.653 -12.487 -6.085 1.00 96.31 101 ARG A CA 1
ATOM 799 C C . ARG A 1 101 ? 15.312 -11.008 -5.965 1.00 96.31 101 ARG A C 1
ATOM 801 O O . ARG A 1 101 ? 14.242 -10.564 -6.368 1.00 96.31 101 ARG A O 1
ATOM 808 N N . GLN A 1 102 ? 16.209 -10.258 -5.338 1.00 96.75 102 GLN A N 1
ATOM 809 C CA . GLN A 1 102 ? 16.112 -8.807 -5.233 1.00 96.75 102 GLN A CA 1
ATOM 810 C C . GLN A 1 102 ? 16.491 -8.179 -6.589 1.00 96.75 102 GLN A C 1
ATOM 812 O O . GLN A 1 102 ? 17.587 -8.463 -7.080 1.00 96.75 102 GLN A O 1
ATOM 817 N 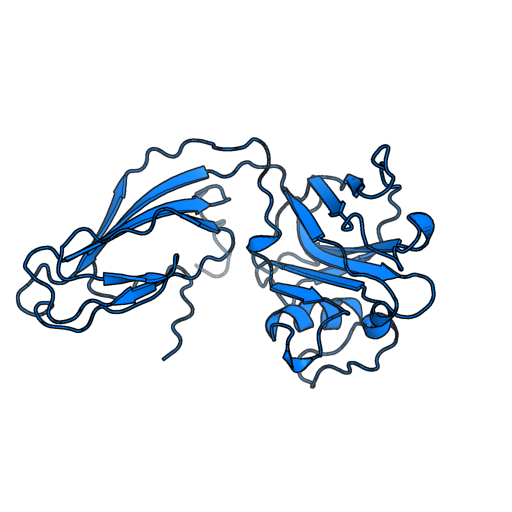N . PRO A 1 103 ? 15.623 -7.359 -7.213 1.00 96.62 103 PRO A N 1
ATOM 818 C CA . PRO A 1 103 ? 15.987 -6.605 -8.412 1.00 96.62 103 PRO A CA 1
ATOM 819 C C . PRO A 1 103 ? 17.155 -5.662 -8.124 1.00 96.62 103 PRO A C 1
ATOM 821 O O . PRO A 1 103 ? 17.247 -5.119 -7.021 1.00 96.62 103 PRO A O 1
ATOM 824 N N . LYS A 1 104 ? 18.019 -5.422 -9.113 1.00 95.19 104 LYS A N 1
ATOM 825 C CA . LYS A 1 104 ? 19.030 -4.372 -8.979 1.00 95.19 104 LYS A CA 1
ATOM 826 C C . LYS A 1 104 ? 18.352 -2.995 -8.946 1.00 95.19 104 LYS A C 1
ATOM 828 O O . LYS A 1 104 ? 17.302 -2.834 -9.573 1.00 95.19 104 LYS A O 1
ATOM 833 N N . PRO A 1 105 ? 18.932 -1.993 -8.262 1.00 95.56 105 PRO A N 1
ATOM 834 C CA . PRO A 1 105 ? 18.353 -0.653 -8.200 1.00 95.56 105 PRO A CA 1
ATOM 835 C C . PRO A 1 105 ? 18.066 -0.041 -9.580 1.00 95.56 105 PRO A C 1
ATOM 837 O O . PRO A 1 105 ? 17.028 0.588 -9.760 1.00 95.56 105 PRO A O 1
ATOM 840 N N . GLU A 1 106 ? 18.957 -0.249 -10.553 1.00 94.44 106 GLU A N 1
ATOM 841 C CA . GLU A 1 106 ? 18.836 0.241 -11.932 1.00 94.44 106 GLU A CA 1
ATOM 842 C C . GLU A 1 106 ? 17.775 -0.490 -12.771 1.00 94.44 106 GLU A C 1
ATOM 844 O O . GLU A 1 106 ? 17.307 0.048 -13.772 1.00 94.44 106 GLU A O 1
ATOM 849 N N . ASP A 1 107 ? 17.368 -1.691 -12.352 1.00 95.88 107 ASP A N 1
ATOM 850 C CA . ASP A 1 107 ? 16.308 -2.463 -13.005 1.00 95.88 107 ASP A CA 1
ATOM 851 C C . ASP A 1 107 ? 14.912 -2.085 -12.483 1.00 95.88 107 ASP A C 1
ATOM 853 O O . ASP A 1 107 ? 13.910 -2.558 -13.023 1.00 95.88 107 ASP A O 1
ATOM 857 N N . LEU A 1 108 ? 14.815 -1.251 -11.442 1.00 97.75 108 LEU A N 1
ATOM 858 C CA . LEU A 1 108 ? 13.544 -0.791 -10.890 1.00 97.75 108 LEU A CA 1
ATOM 859 C C . LEU A 1 108 ? 13.075 0.498 -11.558 1.00 97.75 108 LEU A C 1
ATOM 861 O O . LEU A 1 108 ? 13.805 1.477 -11.686 1.00 97.75 108 LEU A O 1
ATOM 865 N N . ILE A 1 109 ? 11.797 0.512 -11.916 1.00 97.81 109 ILE A N 1
ATOM 866 C CA . ILE A 1 109 ? 11.108 1.666 -12.474 1.00 97.81 109 ILE A CA 1
ATOM 867 C C . ILE A 1 109 ? 10.046 2.112 -11.474 1.00 97.81 109 ILE A C 1
ATOM 869 O O . ILE A 1 109 ? 9.108 1.365 -11.177 1.00 97.81 109 ILE A O 1
ATOM 873 N N . ILE A 1 110 ? 10.184 3.351 -11.004 1.00 97.81 110 ILE A N 1
ATOM 874 C CA . ILE A 1 110 ? 9.204 4.020 -10.149 1.00 97.81 110 ILE A CA 1
ATOM 875 C C . ILE A 1 110 ? 8.246 4.799 -11.048 1.00 97.81 110 ILE A C 1
ATOM 877 O O . ILE A 1 110 ? 8.662 5.701 -11.775 1.00 97.81 110 ILE A O 1
ATOM 881 N N . THR A 1 111 ? 6.963 4.455 -11.015 1.00 98.06 111 THR A N 1
ATOM 882 C CA . THR A 1 111 ? 5.907 5.215 -11.695 1.00 98.06 111 THR A CA 1
ATOM 883 C C . THR A 1 111 ? 4.947 5.750 -10.651 1.00 98.06 111 THR A C 1
ATOM 885 O O . THR A 1 111 ? 4.392 4.970 -9.883 1.00 98.06 111 THR A O 1
ATOM 888 N N . THR A 1 112 ? 4.744 7.061 -10.598 1.00 96.06 112 THR A N 1
ATOM 889 C CA . THR A 1 112 ? 3.720 7.660 -9.733 1.00 96.06 112 THR A CA 1
ATOM 890 C C . THR A 1 112 ? 2.404 7.777 -10.487 1.00 96.06 112 THR A C 1
ATOM 892 O O . THR A 1 112 ? 2.389 7.870 -11.713 1.00 96.06 112 THR A O 1
ATOM 895 N N . LEU A 1 113 ? 1.293 7.752 -9.758 1.00 93.94 113 LEU A N 1
ATOM 896 C CA . LEU A 1 113 ? -0.031 8.048 -10.291 1.00 93.94 113 LEU A CA 1
ATOM 897 C C . LEU A 1 113 ? -0.397 9.473 -9.871 1.00 93.94 113 LEU A C 1
ATOM 899 O O . LEU A 1 113 ? -0.872 9.705 -8.757 1.00 93.94 113 LEU A O 1
ATOM 903 N N . ASP A 1 114 ? -0.108 10.421 -10.753 1.00 91.88 114 ASP A N 1
ATOM 904 C CA . ASP A 1 114 ? -0.259 11.853 -10.509 1.00 91.88 114 ASP A CA 1
ATOM 905 C C . ASP A 1 114 ? -1.702 12.298 -10.712 1.00 91.88 114 ASP A C 1
ATOM 907 O O . ASP A 1 114 ? -2.421 11.754 -11.555 1.00 91.88 114 ASP A O 1
ATOM 911 N N . LYS A 1 115 ? -2.105 13.361 -10.012 1.00 86.31 115 LYS A N 1
ATOM 912 C CA . LYS A 1 115 ? -3.356 14.066 -10.310 1.00 86.31 115 LYS A CA 1
ATOM 913 C C . LYS A 1 115 ? -3.336 14.589 -11.753 1.00 86.31 115 LYS A C 1
ATOM 915 O O . LYS A 1 115 ? -2.526 15.447 -12.092 1.00 86.31 115 LYS A O 1
ATOM 920 N N . LYS A 1 116 ? -4.263 14.118 -12.592 1.00 84.12 116 LYS A N 1
ATOM 921 C CA . LYS A 1 116 ? -4.344 14.494 -14.015 1.00 84.12 116 LYS A CA 1
ATOM 922 C C . LYS A 1 116 ? -4.998 15.863 -14.242 1.00 84.12 116 LYS A C 1
ATOM 924 O O . LYS A 1 116 ? -4.533 16.638 -15.069 1.00 84.12 116 LYS A O 1
ATOM 929 N N . ASN A 1 117 ? -6.106 16.155 -13.566 1.00 79.19 117 ASN A N 1
ATOM 930 C CA . ASN A 1 117 ? -6.862 17.405 -13.713 1.00 79.19 117 ASN A CA 1
ATOM 931 C C . ASN A 1 117 ? -7.504 17.846 -12.381 1.00 79.19 117 ASN A C 1
ATOM 933 O O . ASN A 1 117 ? -7.210 17.286 -11.329 1.00 79.19 117 ASN A O 1
ATOM 937 N N . LYS A 1 118 ? -8.370 18.868 -12.393 1.00 73.44 118 LYS A N 1
ATOM 938 C CA . LYS A 1 118 ? -8.989 19.428 -11.175 1.00 73.44 118 LYS A CA 1
ATOM 939 C C . LYS A 1 118 ? -10.090 18.561 -10.538 1.00 73.44 118 LYS A C 1
ATOM 941 O O . LYS A 1 118 ? -10.519 18.898 -9.441 1.00 73.44 118 LYS A O 1
ATOM 946 N N . ALA A 1 119 ? -10.536 17.476 -11.173 1.00 69.12 119 ALA A N 1
ATOM 947 C CA . ALA A 1 119 ? -11.592 16.614 -10.651 1.00 69.12 119 ALA A CA 1
ATOM 948 C C . ALA A 1 119 ? -11.215 15.980 -9.302 1.00 69.12 119 ALA A C 1
ATOM 950 O O . ALA A 1 119 ? -10.068 15.597 -9.062 1.00 69.12 119 ALA A O 1
ATOM 951 N N . SER A 1 120 ? -12.209 15.844 -8.430 1.00 61.41 120 SER A N 1
ATOM 952 C CA . SER A 1 120 ? -12.033 15.338 -7.063 1.00 61.41 120 SER A CA 1
ATOM 953 C C . SER A 1 120 ? -12.039 13.809 -6.975 1.00 61.41 120 SER A C 1
ATOM 955 O O . SER A 1 120 ? -11.763 13.252 -5.918 1.00 61.41 120 SER A O 1
ATOM 957 N N . SER A 1 121 ? -12.372 13.119 -8.068 1.00 63.44 121 SER A N 1
ATOM 958 C CA . SER A 1 121 ? -12.438 11.659 -8.122 1.00 63.44 121 SER A CA 1
ATOM 959 C C . SER A 1 121 ? -11.042 11.044 -8.097 1.00 63.44 121 SER A C 1
ATOM 961 O O . SER A 1 121 ? -10.244 11.243 -9.009 1.00 63.44 121 SER A O 1
ATOM 963 N N . TRP A 1 122 ? -10.756 10.263 -7.062 1.00 68.00 122 TRP A N 1
ATOM 964 C CA . TRP A 1 122 ? -9.414 9.752 -6.810 1.00 68.00 122 TRP A CA 1
ATOM 965 C C . TRP A 1 122 ? -8.996 8.583 -7.711 1.00 68.00 122 TRP A C 1
ATOM 967 O O . TRP A 1 122 ? -7.800 8.391 -7.915 1.00 68.00 122 TRP A O 1
ATOM 977 N N . TRP A 1 123 ? -9.945 7.827 -8.280 1.00 69.50 123 TRP A N 1
ATOM 978 C CA . TRP A 1 123 ? -9.659 6.616 -9.068 1.00 69.50 123 TRP A CA 1
ATOM 979 C C . TRP A 1 123 ? -9.599 6.821 -10.591 1.00 69.50 123 TRP A C 1
ATOM 981 O O . TRP A 1 123 ? -8.944 6.043 -11.276 1.00 69.50 123 TRP A O 1
ATOM 991 N N . ASN A 1 124 ? -10.265 7.835 -11.159 1.00 72.44 124 ASN A N 1
ATOM 992 C CA . ASN A 1 124 ? -10.306 8.071 -12.617 1.00 72.44 124 ASN A CA 1
ATOM 993 C C . ASN A 1 124 ? -9.561 9.341 -13.066 1.00 72.44 124 ASN A C 1
ATOM 995 O O . ASN A 1 124 ? -9.514 9.636 -14.261 1.00 72.44 124 ASN A O 1
ATOM 999 N N . ASN A 1 125 ? -8.973 10.086 -12.129 1.00 80.38 125 ASN A N 1
ATOM 1000 C CA . ASN A 1 125 ? -8.253 11.329 -12.391 1.00 80.38 125 ASN A CA 1
ATOM 1001 C C . ASN A 1 125 ? -6.732 11.166 -12.235 1.00 80.38 125 ASN A C 1
ATOM 1003 O O . ASN A 1 125 ? -6.050 12.028 -11.680 1.00 80.38 125 ASN A O 1
ATOM 1007 N N . LEU A 1 126 ? -6.205 10.037 -12.701 1.00 87.94 126 LEU A N 1
ATOM 1008 C CA . LEU A 1 126 ? -4.813 9.659 -12.502 1.00 87.94 126 LEU A CA 1
ATOM 1009 C C . LEU A 1 126 ? -4.058 9.591 -13.826 1.00 87.94 126 LEU A C 1
ATOM 1011 O O . LEU A 1 126 ? -4.589 9.130 -14.838 1.00 87.94 126 LEU A O 1
ATOM 1015 N N . MET A 1 127 ? -2.811 10.050 -13.808 1.00 91.44 127 MET A N 1
ATOM 1016 C CA . MET A 1 127 ? -1.877 9.943 -14.921 1.00 91.44 127 MET A CA 1
ATOM 1017 C C . MET A 1 127 ? -0.623 9.198 -14.453 1.00 91.44 127 MET A C 1
ATOM 1019 O O . MET A 1 127 ? 0.037 9.667 -13.525 1.00 91.44 127 MET A O 1
ATOM 1023 N N . PRO A 1 128 ? -0.272 8.050 -15.059 1.00 95.38 128 PRO A N 1
ATOM 1024 C CA . PRO A 1 128 ? 0.975 7.376 -14.737 1.00 95.38 128 PRO A CA 1
ATOM 1025 C C . PRO A 1 128 ? 2.162 8.193 -15.261 1.00 95.38 128 PRO A C 1
ATOM 1027 O O . PRO A 1 128 ? 2.252 8.474 -16.455 1.00 95.38 128 PRO A O 1
ATOM 1030 N N . VAL A 1 129 ? 3.086 8.557 -14.373 1.00 96.38 129 VAL A N 1
ATOM 1031 C CA . VAL A 1 129 ? 4.301 9.310 -14.701 1.00 96.38 129 VAL A CA 1
ATOM 1032 C C . VAL A 1 129 ? 5.519 8.525 -14.237 1.00 96.38 129 VAL A C 1
ATOM 1034 O O . VAL A 1 129 ? 5.745 8.329 -13.041 1.00 96.38 129 VAL A O 1
ATOM 1037 N N . LYS A 1 130 ? 6.318 8.053 -15.197 1.00 97.06 130 LYS A N 1
ATOM 1038 C CA . LYS A 1 130 ? 7.602 7.406 -14.913 1.00 97.06 130 LYS A CA 1
ATOM 1039 C C . LYS A 1 130 ? 8.560 8.438 -14.316 1.00 97.06 130 LYS A C 1
ATOM 1041 O O . LYS A 1 130 ? 8.709 9.530 -14.859 1.00 97.06 130 LYS A O 1
ATOM 1046 N N . ARG A 1 131 ? 9.223 8.087 -13.216 1.00 95.12 131 ARG A N 1
ATOM 1047 C CA . ARG A 1 131 ? 10.197 8.945 -12.535 1.00 95.12 131 ARG A CA 1
ATOM 1048 C C . ARG A 1 131 ? 11.615 8.477 -12.815 1.00 95.12 131 ARG A C 1
ATOM 1050 O O . ARG A 1 131 ? 11.935 7.303 -12.641 1.00 95.12 131 ARG A O 1
ATOM 1057 N N . GLU A 1 132 ? 12.468 9.412 -13.210 1.00 92.94 132 GLU A N 1
ATOM 1058 C CA . GLU A 1 132 ? 13.903 9.190 -13.381 1.00 92.94 132 GLU A CA 1
ATOM 1059 C C . GLU A 1 132 ? 14.631 9.656 -12.122 1.00 92.94 132 GLU A C 1
ATOM 1061 O O . GLU A 1 132 ? 15.147 10.765 -12.038 1.00 92.94 132 GLU A O 1
ATOM 1066 N N . ILE A 1 133 ? 14.603 8.805 -11.099 1.00 92.94 133 ILE A N 1
ATOM 1067 C CA . ILE A 1 133 ? 15.148 9.098 -9.773 1.00 92.94 133 ILE A CA 1
ATOM 1068 C C . ILE A 1 133 ? 16.125 8.001 -9.361 1.00 92.94 133 ILE A C 1
ATOM 1070 O O . ILE A 1 133 ? 15.832 6.810 -9.475 1.00 92.94 133 ILE A O 1
ATOM 1074 N N . LYS A 1 134 ? 17.308 8.401 -8.887 1.00 94.50 134 LYS A N 1
ATOM 1075 C CA . LYS A 1 134 ? 18.321 7.465 -8.387 1.00 94.50 134 LYS A CA 1
ATOM 1076 C C . LYS A 1 134 ? 18.057 7.160 -6.910 1.00 94.50 134 LYS A C 1
ATOM 1078 O O . LYS A 1 134 ? 17.861 8.104 -6.144 1.00 94.50 134 LYS A O 1
ATOM 1083 N N . PRO A 1 135 ? 18.075 5.885 -6.490 1.00 97.38 135 PRO A N 1
ATOM 1084 C CA . PRO A 1 135 ? 17.904 5.553 -5.088 1.00 97.38 135 PRO A CA 1
ATOM 1085 C C . PRO A 1 135 ? 19.167 5.829 -4.275 1.00 97.38 135 PRO A C 1
ATOM 1087 O O . PRO A 1 135 ? 20.289 5.606 -4.732 1.00 97.38 135 PRO A O 1
ATOM 1090 N N . LEU A 1 136 ? 18.961 6.204 -3.019 1.00 97.69 136 LEU A N 1
ATOM 1091 C CA . LEU A 1 136 ? 19.947 6.076 -1.956 1.00 97.69 136 LEU A CA 1
ATOM 1092 C C . LEU A 1 136 ? 19.878 4.651 -1.402 1.00 97.69 136 LEU A C 1
ATOM 1094 O O . LEU A 1 136 ? 18.809 4.177 -1.006 1.00 97.69 136 LEU A O 1
ATOM 1098 N N . LEU A 1 137 ? 21.014 3.959 -1.390 1.00 97.38 137 LEU A N 1
ATOM 1099 C CA . LEU A 1 137 ? 21.111 2.582 -0.912 1.00 97.38 137 LEU A CA 1
ATOM 1100 C C . LEU A 1 137 ? 21.550 2.564 0.552 1.00 97.38 137 LEU A C 1
ATOM 1102 O O . LEU A 1 137 ? 22.476 3.280 0.934 1.00 97.38 137 LEU A O 1
ATOM 1106 N N . SER A 1 138 ? 20.930 1.708 1.363 1.00 96.31 138 SER A N 1
ATOM 1107 C CA . SER A 1 138 ? 21.472 1.366 2.680 1.00 96.31 138 SER A CA 1
ATOM 1108 C C . SER A 1 138 ? 22.837 0.663 2.555 1.00 96.31 138 SER A C 1
ATOM 1110 O O . SER A 1 138 ? 23.129 0.079 1.505 1.00 96.31 138 SER A O 1
ATOM 111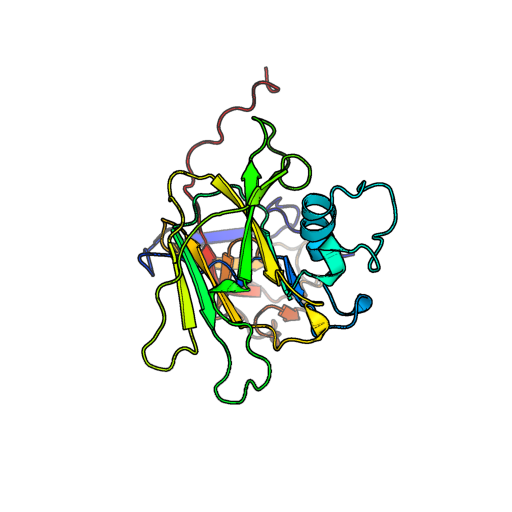2 N N . PRO A 1 139 ? 23.675 0.653 3.612 1.00 95.81 139 PRO A N 1
ATOM 1113 C CA . PRO A 1 139 ? 24.984 -0.011 3.582 1.00 95.81 139 PRO A CA 1
ATOM 1114 C C . PRO A 1 139 ? 24.927 -1.500 3.202 1.00 95.81 139 PRO A C 1
ATOM 1116 O O . PRO A 1 139 ? 25.772 -1.984 2.452 1.00 95.81 139 PRO A O 1
ATOM 1119 N N . ASP A 1 140 ? 23.896 -2.213 3.664 1.00 93.69 140 ASP A N 1
ATOM 1120 C CA . ASP A 1 140 ? 23.631 -3.621 3.330 1.00 93.69 140 ASP A CA 1
ATOM 1121 C C . ASP A 1 140 ? 22.986 -3.818 1.945 1.00 93.69 140 ASP A C 1
ATOM 1123 O O . ASP A 1 140 ? 22.770 -4.949 1.505 1.00 93.69 140 ASP A O 1
ATOM 1127 N N . LYS A 1 141 ? 22.671 -2.717 1.249 1.00 95.19 141 LYS A N 1
ATOM 1128 C CA . LYS A 1 141 ? 21.986 -2.673 -0.048 1.00 95.19 141 LYS A CA 1
ATOM 1129 C C . LYS A 1 141 ? 20.632 -3.397 -0.041 1.00 95.19 141 LYS A C 1
ATOM 1131 O O . LYS A 1 141 ? 20.161 -3.831 -1.094 1.00 95.19 141 LYS A O 1
ATOM 1136 N N . LYS A 1 142 ? 19.988 -3.530 1.123 1.00 96.44 142 LYS A N 1
ATOM 1137 C CA . LYS A 1 142 ? 18.649 -4.125 1.283 1.00 96.44 142 LYS A CA 1
ATOM 1138 C C . LYS A 1 142 ? 17.521 -3.109 1.294 1.00 96.44 142 LYS A C 1
ATOM 1140 O O . LYS A 1 142 ? 16.372 -3.507 1.142 1.00 96.44 142 LYS A O 1
ATOM 1145 N N . THR A 1 143 ? 17.837 -1.826 1.426 1.00 97.94 143 THR A N 1
ATOM 1146 C CA . THR A 1 143 ? 16.856 -0.744 1.395 1.00 97.94 143 THR A CA 1
ATOM 1147 C C . THR A 1 143 ? 17.206 0.256 0.310 1.00 97.94 143 THR A C 1
ATOM 1149 O O . THR A 1 143 ? 18.320 0.784 0.281 1.00 97.94 143 THR A O 1
ATOM 1152 N N . TYR A 1 144 ? 16.247 0.532 -0.571 1.00 98.12 144 TYR A N 1
ATOM 1153 C CA . TYR A 1 144 ? 16.346 1.557 -1.607 1.00 98.12 144 TYR A CA 1
ATOM 1154 C C . TYR A 1 144 ? 15.412 2.701 -1.237 1.00 98.12 144 TYR A C 1
ATOM 1156 O O . TYR A 1 144 ? 14.207 2.499 -1.089 1.00 98.12 144 TYR A O 1
ATOM 1164 N N . THR A 1 145 ? 15.972 3.893 -1.062 1.00 98.00 145 THR A N 1
ATOM 1165 C CA . THR A 1 145 ? 15.220 5.097 -0.704 1.00 98.00 145 THR A CA 1
ATOM 1166 C C . THR A 1 145 ? 15.189 6.047 -1.887 1.00 98.00 145 THR A C 1
ATOM 1168 O O . THR A 1 145 ? 16.234 6.411 -2.416 1.00 98.00 145 THR A O 1
ATOM 1171 N N . TYR A 1 146 ? 13.994 6.450 -2.292 1.00 97.12 146 TYR A N 1
ATOM 1172 C CA . TYR A 1 146 ? 13.756 7.369 -3.392 1.00 97.12 146 TYR A CA 1
ATOM 1173 C C . TYR A 1 146 ? 13.132 8.644 -2.839 1.00 97.12 146 TYR A C 1
ATOM 1175 O O . TYR A 1 146 ? 12.060 8.590 -2.232 1.00 97.12 146 TYR A O 1
ATOM 1183 N N . GLU A 1 147 ? 13.788 9.777 -3.061 1.00 95.38 147 GLU A N 1
ATOM 1184 C CA . GLU A 1 147 ? 13.206 11.085 -2.771 1.00 95.38 147 GLU A CA 1
ATOM 1185 C C . GLU A 1 147 ? 12.323 11.510 -3.944 1.00 95.38 147 GLU A C 1
ATOM 1187 O O . GLU A 1 147 ? 12.721 11.447 -5.110 1.00 95.38 147 GLU A O 1
ATOM 1192 N N . ILE A 1 148 ? 11.102 11.910 -3.619 1.00 91.88 148 ILE A N 1
ATOM 1193 C CA . ILE A 1 148 ? 10.102 12.413 -4.548 1.00 91.88 148 ILE A CA 1
ATOM 1194 C C . ILE A 1 148 ? 9.999 13.917 -4.333 1.00 91.88 148 ILE A C 1
ATOM 1196 O O . ILE A 1 148 ? 10.048 14.402 -3.200 1.00 91.88 148 ILE A O 1
ATOM 1200 N N . ASP A 1 149 ? 9.856 14.662 -5.428 1.00 88.00 149 ASP A N 1
ATOM 1201 C CA . ASP A 1 149 ? 9.547 16.081 -5.333 1.00 88.00 149 ASP A CA 1
ATOM 1202 C C . ASP A 1 149 ? 8.221 16.249 -4.590 1.00 88.00 149 ASP A C 1
ATOM 1204 O O . ASP A 1 149 ? 7.144 15.872 -5.052 1.00 88.00 149 ASP A O 1
ATOM 1208 N N . SER A 1 150 ? 8.335 16.832 -3.407 1.00 81.25 150 SER A N 1
ATOM 1209 C CA . SER A 1 150 ? 7.249 16.928 -2.454 1.00 81.25 150 SER A CA 1
ATOM 1210 C C . SER A 1 150 ? 6.209 18.001 -2.808 1.00 81.25 150 SER A C 1
ATOM 1212 O O . SER A 1 150 ? 5.260 18.223 -2.061 1.00 81.25 150 SER A O 1
ATOM 1214 N N . THR A 1 151 ? 6.374 18.673 -3.950 1.00 82.69 151 THR A N 1
ATOM 1215 C CA . THR A 1 151 ? 5.342 19.511 -4.574 1.00 82.69 151 THR A CA 1
ATOM 1216 C C . THR A 1 151 ? 4.357 18.694 -5.417 1.00 82.69 151 THR A C 1
ATOM 1218 O O . THR A 1 151 ? 3.286 19.190 -5.775 1.00 82.69 151 THR A O 1
ATOM 1221 N N . ILE A 1 152 ? 4.680 17.431 -5.717 1.00 83.38 152 ILE A N 1
ATOM 1222 C CA . ILE A 1 152 ? 3.871 16.581 -6.584 1.00 83.38 152 ILE A CA 1
ATOM 1223 C C . ILE A 1 152 ? 2.806 15.856 -5.771 1.00 83.38 152 ILE A C 1
ATOM 1225 O O . ILE A 1 152 ? 3.081 15.075 -4.864 1.00 83.38 152 ILE A O 1
ATOM 1229 N N . ASN A 1 153 ? 1.567 16.078 -6.180 1.00 85.00 153 ASN A N 1
ATOM 1230 C CA . ASN A 1 153 ? 0.378 15.461 -5.627 1.00 85.00 153 ASN A CA 1
ATOM 1231 C C . ASN A 1 153 ? 0.089 14.115 -6.303 1.00 85.00 153 ASN A C 1
ATOM 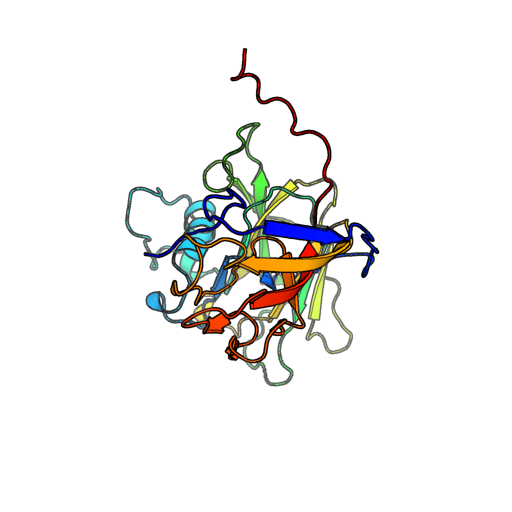1233 O O . ASN A 1 153 ? -0.246 14.071 -7.493 1.00 85.00 153 ASN A O 1
ATOM 1237 N N . ILE A 1 154 ? 0.199 13.029 -5.537 1.00 87.94 154 ILE A N 1
ATOM 1238 C CA . ILE A 1 154 ? 0.084 11.659 -6.042 1.00 87.94 154 ILE A CA 1
ATOM 1239 C C . ILE A 1 154 ? -0.936 10.833 -5.247 1.00 87.94 154 ILE A C 1
ATOM 1241 O O . ILE A 1 154 ? -1.156 11.069 -4.059 1.00 87.94 154 ILE A O 1
ATOM 1245 N N . ASN A 1 155 ? -1.542 9.857 -5.927 1.00 88.50 155 ASN A N 1
ATOM 1246 C CA . ASN A 1 155 ? -2.574 8.947 -5.398 1.00 88.50 155 ASN A CA 1
ATOM 1247 C C . ASN A 1 155 ? -2.168 7.483 -5.386 1.00 88.50 155 ASN A C 1
ATOM 1249 O O . ASN A 1 155 ? -2.901 6.609 -4.930 1.00 88.50 155 ASN A O 1
ATOM 1253 N N . GLY A 1 156 ? -1.004 7.198 -5.937 1.00 92.50 156 GLY A N 1
ATOM 1254 C CA . GLY A 1 156 ? -0.507 5.852 -5.997 1.00 92.50 156 GLY A CA 1
ATOM 1255 C C . GLY A 1 156 ? 0.876 5.801 -6.592 1.00 92.50 156 GLY A C 1
ATOM 1256 O O . GLY A 1 156 ? 1.425 6.790 -7.087 1.00 92.50 156 GLY A O 1
ATOM 1257 N N . LEU A 1 157 ? 1.427 4.603 -6.544 1.00 95.62 157 LEU A N 1
ATOM 1258 C CA . LEU A 1 157 ? 2.713 4.279 -7.120 1.00 95.62 157 LEU A CA 1
ATOM 1259 C C . LEU A 1 157 ? 2.681 2.853 -7.657 1.00 95.62 157 LEU A C 1
ATOM 1261 O O . LEU A 1 157 ? 2.037 1.970 -7.090 1.00 95.62 157 LEU A O 1
ATOM 1265 N N . VAL A 1 158 ? 3.421 2.628 -8.732 1.00 98.00 158 VAL A N 1
ATOM 1266 C CA . VAL A 1 158 ? 3.704 1.309 -9.284 1.00 98.00 158 VAL A CA 1
ATOM 1267 C C . VAL A 1 158 ? 5.212 1.141 -9.338 1.00 98.00 158 VAL A C 1
ATOM 1269 O O . VAL A 1 158 ? 5.918 1.938 -9.960 1.00 98.00 158 VAL A O 1
ATOM 1272 N N . ILE A 1 159 ? 5.695 0.091 -8.680 1.00 98.38 159 ILE A N 1
ATOM 1273 C CA . ILE A 1 159 ? 7.077 -0.362 -8.776 1.00 98.38 159 ILE A CA 1
ATOM 1274 C C . ILE A 1 159 ? 7.095 -1.507 -9.773 1.00 98.38 159 ILE A C 1
ATOM 1276 O O . ILE A 1 159 ? 6.428 -2.522 -9.574 1.00 98.38 159 ILE A O 1
ATOM 1280 N N . SER A 1 160 ? 7.850 -1.349 -10.852 1.00 98.38 160 SER A N 1
ATOM 1281 C CA . SER A 1 160 ? 7.970 -2.362 -11.902 1.00 98.38 160 SER A CA 1
ATOM 1282 C C . SER A 1 160 ? 9.428 -2.674 -12.196 1.00 98.38 160 SER A C 1
ATOM 1284 O O . SER A 1 160 ? 10.311 -1.879 -11.878 1.00 98.38 160 SER A O 1
ATOM 1286 N N . VAL A 1 161 ? 9.678 -3.837 -12.790 1.00 98.00 161 VAL A N 1
ATOM 1287 C CA . VAL A 1 161 ? 11.006 -4.215 -13.279 1.00 98.00 161 VAL A CA 1
ATOM 1288 C C . VAL A 1 161 ? 11.145 -3.885 -14.764 1.00 98.00 161 VAL A C 1
ATOM 1290 O O . VAL A 1 161 ? 10.223 -4.098 -15.554 1.00 98.00 161 VAL A O 1
ATOM 1293 N N . ALA A 1 162 ? 12.308 -3.375 -15.166 1.00 95.00 162 ALA A N 1
ATOM 1294 C CA . ALA A 1 162 ? 12.621 -3.091 -16.563 1.00 95.00 162 ALA A CA 1
ATOM 1295 C C . ALA A 1 162 ? 12.650 -4.383 -17.398 1.00 95.00 162 ALA A C 1
ATOM 1297 O O . ALA A 1 162 ? 12.058 -4.448 -18.486 1.00 95.00 162 ALA A O 1
ATOM 1298 N N . ASN A 1 163 ? 13.274 -5.421 -16.829 1.00 91.19 163 ASN A N 1
ATOM 1299 C CA . ASN A 1 163 ? 13.559 -6.706 -17.456 1.00 91.19 163 ASN A CA 1
ATOM 1300 C C . ASN A 1 163 ? 12.856 -7.862 -16.723 1.00 91.19 163 ASN A C 1
ATOM 1302 O O . ASN A 1 163 ? 12.960 -8.001 -15.506 1.00 91.19 163 ASN A O 1
ATOM 1306 N N . GLY A 1 164 ? 12.173 -8.728 -17.477 1.00 92.69 164 GLY A N 1
ATOM 1307 C CA . GLY A 1 164 ? 11.432 -9.868 -16.929 1.00 92.69 164 GLY A CA 1
ATOM 1308 C C . GLY A 1 164 ? 10.052 -9.501 -16.374 1.00 92.69 164 GLY A C 1
ATOM 1309 O O . GLY A 1 164 ? 9.465 -8.494 -16.760 1.00 92.69 164 GLY A O 1
ATOM 1310 N N . ASN A 1 165 ? 9.526 -10.353 -15.493 1.00 96.50 165 ASN A N 1
ATOM 1311 C CA . ASN A 1 165 ? 8.224 -10.174 -14.848 1.00 96.50 165 ASN A CA 1
ATOM 1312 C C . ASN A 1 165 ? 8.406 -9.998 -13.338 1.00 96.50 165 ASN A C 1
ATOM 1314 O O . ASN A 1 165 ? 9.271 -10.645 -12.746 1.00 96.50 165 ASN A O 1
ATOM 1318 N N . GLY A 1 166 ? 7.546 -9.198 -12.709 1.00 96.31 166 GLY A N 1
ATOM 1319 C CA . GLY A 1 166 ? 7.582 -8.922 -11.273 1.00 96.31 166 GLY A CA 1
ATOM 1320 C C . GLY A 1 166 ? 7.442 -10.176 -10.404 1.00 96.31 166 GLY A C 1
ATOM 1321 O O . GLY A 1 166 ? 8.088 -10.264 -9.366 1.00 96.31 166 GLY A O 1
ATOM 1322 N N . ASP A 1 167 ? 6.697 -11.193 -10.859 1.00 95.56 167 ASP A N 1
ATOM 1323 C CA . ASP A 1 167 ? 6.502 -12.472 -10.147 1.00 95.56 167 ASP A CA 1
ATOM 1324 C C . ASP A 1 167 ? 7.789 -13.311 -10.019 1.00 95.56 167 ASP A C 1
ATOM 1326 O O . ASP A 1 167 ? 7.839 -14.292 -9.271 1.00 95.56 167 ASP A O 1
ATOM 1330 N N . LYS A 1 168 ? 8.847 -12.954 -10.759 1.00 97.00 168 LYS A N 1
ATOM 1331 C CA . LYS A 1 168 ? 10.164 -13.602 -10.674 1.00 97.00 168 LYS A CA 1
ATOM 1332 C C . LYS A 1 168 ? 11.068 -13.003 -9.609 1.00 97.00 168 LYS A C 1
ATOM 1334 O O . LYS A 1 168 ? 12.124 -13.576 -9.351 1.00 97.00 168 LYS A O 1
ATOM 1339 N N . PHE A 1 169 ? 10.654 -11.917 -8.973 1.00 97.44 169 PHE A N 1
ATOM 1340 C CA . PHE A 1 169 ? 11.433 -11.217 -7.966 1.00 97.44 169 PHE A CA 1
ATOM 1341 C C . PHE A 1 169 ? 10.745 -11.275 -6.606 1.00 97.44 169 PHE A C 1
ATOM 1343 O O . PHE A 1 169 ? 9.535 -11.468 -6.496 1.00 97.44 169 PHE A O 1
ATOM 1350 N N . ASP A 1 170 ? 11.533 -11.115 -5.550 1.00 97.31 170 ASP A N 1
ATOM 1351 C CA . ASP A 1 170 ? 10.988 -11.018 -4.204 1.00 97.31 170 ASP A CA 1
ATOM 1352 C C . ASP A 1 170 ? 10.419 -9.604 -4.009 1.00 97.31 170 ASP A C 1
ATOM 1354 O O . ASP A 1 170 ? 11.098 -8.604 -4.257 1.00 97.31 170 ASP A O 1
ATOM 1358 N N . VAL A 1 171 ? 9.153 -9.514 -3.595 1.00 97.19 171 VAL A N 1
ATOM 1359 C CA . VAL A 1 171 ? 8.436 -8.238 -3.459 1.00 97.19 171 VAL A CA 1
ATOM 1360 C C . VAL A 1 171 ? 8.824 -7.556 -2.135 1.00 97.19 171 VAL A C 1
ATOM 1362 O O . VAL A 1 171 ? 8.657 -8.179 -1.077 1.00 97.19 171 VAL A O 1
ATOM 1365 N N . PRO A 1 172 ? 9.299 -6.293 -2.155 1.00 97.50 172 PRO A N 1
ATOM 1366 C CA . PRO A 1 172 ? 9.742 -5.591 -0.954 1.00 97.50 172 PRO A CA 1
ATOM 1367 C C . PRO A 1 172 ? 8.580 -5.272 -0.006 1.00 97.50 172 PRO A C 1
ATOM 1369 O O . PRO A 1 172 ? 7.397 -5.329 -0.360 1.00 97.50 172 PRO A O 1
ATOM 1372 N N . GLU A 1 173 ? 8.929 -4.910 1.220 1.00 97.31 173 GLU A N 1
ATOM 1373 C CA . GLU A 1 173 ? 8.097 -4.038 2.040 1.00 97.31 173 GLU A CA 1
ATOM 1374 C C . GLU A 1 173 ? 8.233 -2.603 1.521 1.00 97.31 173 GLU A C 1
ATOM 1376 O O . GLU A 1 173 ? 9.331 -2.164 1.174 1.00 97.31 173 GLU A O 1
ATOM 1381 N N . VAL A 1 174 ? 7.112 -1.894 1.411 1.00 97.25 174 VAL A N 1
ATOM 1382 C CA . VAL A 1 174 ? 7.073 -0.535 0.866 1.00 97.25 174 VAL A CA 1
ATOM 1383 C C . VAL A 1 174 ? 6.617 0.405 1.965 1.00 97.25 174 VAL A C 1
ATOM 1385 O O . VAL A 1 174 ? 5.534 0.206 2.501 1.00 97.25 174 VAL A O 1
ATOM 1388 N N . SER A 1 175 ? 7.399 1.446 2.234 1.00 95.56 175 SER A N 1
ATOM 1389 C CA . SER A 1 175 ? 6.993 2.581 3.065 1.00 95.56 175 SER A CA 1
ATOM 1390 C C . SER A 1 175 ? 6.896 3.837 2.212 1.00 95.56 175 SER A C 1
ATOM 1392 O O . SER A 1 175 ? 7.749 4.085 1.357 1.00 95.56 175 SER A O 1
ATOM 1394 N N . VAL A 1 176 ? 5.869 4.646 2.455 1.00 93.81 176 VAL A N 1
ATOM 1395 C CA . VAL A 1 176 ? 5.588 5.868 1.694 1.00 93.81 176 VAL A CA 1
ATOM 1396 C C . VAL A 1 176 ? 5.394 7.005 2.679 1.00 93.81 176 VAL A C 1
ATOM 1398 O O . VAL A 1 176 ? 4.380 7.065 3.364 1.00 93.81 176 VAL A O 1
ATOM 1401 N N . PHE A 1 177 ? 6.366 7.904 2.763 1.00 92.00 177 PHE A N 1
ATOM 1402 C CA . PHE A 1 177 ? 6.360 9.006 3.717 1.00 92.00 177 PHE A CA 1
ATOM 1403 C C . PHE A 1 177 ? 5.818 10.274 3.068 1.00 92.00 177 PHE A C 1
ATOM 1405 O O . PHE A 1 177 ? 6.326 10.727 2.042 1.00 92.00 177 PHE A O 1
ATOM 1412 N N . THR A 1 178 ? 4.794 10.858 3.681 1.00 88.75 178 THR A N 1
ATOM 1413 C CA . THR A 1 178 ? 4.230 12.154 3.268 1.00 88.75 178 THR A CA 1
ATOM 1414 C C . THR A 1 178 ? 5.056 13.325 3.803 1.00 88.75 178 THR A C 1
ATOM 1416 O O . THR A 1 178 ? 5.967 13.133 4.605 1.00 88.75 178 THR A O 1
ATOM 1419 N N . ASN A 1 179 ? 4.715 14.550 3.394 1.00 84.44 179 ASN A N 1
ATOM 1420 C CA . ASN A 1 179 ? 5.281 15.787 3.953 1.00 84.44 179 ASN A CA 1
ATOM 1421 C C . ASN A 1 179 ? 4.750 16.160 5.345 1.00 84.44 179 ASN A C 1
ATOM 1423 O O . ASN A 1 179 ? 5.238 17.114 5.947 1.00 84.44 179 ASN A O 1
ATOM 1427 N N . SER A 1 180 ? 3.744 15.443 5.843 1.00 81.75 180 SER A N 1
ATOM 1428 C CA . SER A 1 180 ? 3.068 15.745 7.101 1.00 81.75 180 SER A CA 1
ATOM 1429 C C . SER A 1 180 ? 3.139 14.575 8.070 1.00 81.75 180 SER A C 1
ATOM 1431 O O . SER A 1 180 ? 3.130 13.411 7.677 1.00 81.75 180 SER A O 1
ATOM 1433 N N . GLY A 1 181 ? 3.165 14.891 9.358 1.00 83.12 181 GLY A N 1
ATOM 1434 C CA . GLY A 1 181 ? 3.069 13.918 10.433 1.00 83.12 181 GLY A CA 1
ATOM 1435 C C . GLY A 1 181 ? 1.690 13.293 10.598 1.00 83.12 181 GLY A C 1
ATOM 1436 O O . GLY A 1 181 ? 0.685 13.851 10.156 1.00 83.12 181 GLY A O 1
ATOM 1437 N N . TRP A 1 182 ? 1.644 12.176 11.328 1.00 84.62 182 TRP A N 1
ATOM 1438 C CA . TRP A 1 182 ? 0.396 11.707 11.928 1.00 84.62 182 TRP A CA 1
ATOM 1439 C C . TRP A 1 182 ? -0.052 12.699 13.006 1.00 84.62 182 TRP A C 1
ATOM 1441 O O . TRP A 1 182 ? 0.748 13.105 13.855 1.00 84.62 182 TRP A O 1
ATOM 1451 N N . LYS A 1 183 ? -1.333 13.059 12.985 1.00 83.62 183 LYS A N 1
ATOM 1452 C CA . LYS A 1 183 ? -2.045 13.652 14.121 1.00 83.62 183 LYS A CA 1
ATOM 1453 C C . LYS A 1 183 ? -2.768 12.538 14.858 1.00 83.62 183 LYS A C 1
ATOM 1455 O O . LYS A 1 183 ? -3.200 11.588 14.216 1.00 83.62 183 LYS A O 1
ATOM 1460 N N . SER A 1 184 ? -2.948 12.668 16.164 1.00 85.50 184 SER A N 1
ATOM 1461 C CA . SER A 1 184 ? -3.667 11.659 16.948 1.00 85.50 184 SER A CA 1
ATOM 1462 C C . SER A 1 184 ? -4.837 12.255 17.700 1.00 85.50 184 SER A C 1
ATOM 1464 O O . SER A 1 184 ? -4.760 13.381 18.171 1.00 85.50 184 SER A O 1
ATOM 1466 N N . MET A 1 185 ? -5.908 11.491 17.862 1.00 84.88 185 MET A N 1
ATOM 1467 C CA . MET A 1 185 ? -7.001 11.827 18.767 1.00 84.88 185 MET A CA 1
ATOM 1468 C C . MET A 1 185 ? -7.497 10.586 19.504 1.00 84.88 185 MET A C 1
ATOM 1470 O O . MET A 1 185 ? -7.405 9.471 18.988 1.00 84.88 185 MET A O 1
ATOM 1474 N N . ASN A 1 186 ? -8.039 10.787 20.703 1.00 88.19 186 ASN A N 1
ATOM 1475 C CA . ASN A 1 186 ? -8.793 9.751 21.398 1.00 88.19 186 ASN A CA 1
ATOM 1476 C C . ASN A 1 186 ? -10.259 9.861 20.974 1.00 88.19 186 ASN A C 1
ATOM 1478 O O . ASN A 1 186 ? -10.821 10.959 20.961 1.00 88.19 186 ASN A O 1
ATOM 1482 N N . VAL A 1 187 ? -10.845 8.728 20.605 1.00 88.88 187 VAL A N 1
ATOM 1483 C CA . VAL A 1 187 ? -12.232 8.623 20.154 1.00 88.88 187 VAL A CA 1
ATOM 1484 C C . VAL A 1 187 ? -12.977 7.705 21.103 1.00 88.88 187 VAL A C 1
ATOM 1486 O O . VAL A 1 187 ? -12.494 6.612 21.406 1.00 88.88 187 VAL A O 1
ATOM 1489 N N . GLU A 1 188 ? -14.156 8.146 21.528 1.00 90.50 188 GLU A N 1
ATOM 1490 C CA . GLU A 1 188 ? -15.118 7.343 22.275 1.00 90.50 188 GLU A CA 1
ATOM 1491 C C . GLU A 1 188 ? -16.426 7.291 21.480 1.00 90.50 188 GLU A C 1
ATOM 1493 O O . GLU A 1 188 ? -16.915 8.312 20.987 1.00 90.50 188 GLU A O 1
ATOM 1498 N N . ILE A 1 189 ? -16.947 6.079 21.292 1.00 88.12 189 ILE A N 1
ATOM 1499 C CA . ILE A 1 189 ? -18.221 5.824 20.617 1.00 88.12 189 ILE A CA 1
ATOM 1500 C C . ILE A 1 189 ? -19.120 5.114 21.616 1.00 88.12 189 ILE A C 1
ATOM 1502 O O . ILE A 1 189 ? -18.790 4.012 22.063 1.00 88.12 189 ILE A O 1
ATOM 1506 N N . GLU A 1 190 ? -20.253 5.736 21.923 1.00 87.12 190 GLU A N 1
ATOM 1507 C CA . GLU A 1 190 ? -21.225 5.248 22.898 1.00 87.12 190 GLU A CA 1
ATOM 1508 C C . GLU A 1 190 ? -22.572 4.945 22.238 1.00 87.12 190 GLU A C 1
ATOM 1510 O O . GLU A 1 190 ? -23.011 5.614 21.294 1.00 87.12 190 GLU A O 1
ATOM 1515 N N . TRP A 1 191 ? -23.251 3.925 22.756 1.00 85.69 191 TRP A N 1
ATOM 1516 C CA . TRP A 1 191 ? -24.566 3.486 22.300 1.00 85.69 191 TRP A CA 1
ATOM 1517 C C . TRP A 1 191 ? -25.454 3.033 23.464 1.00 85.69 191 TRP A C 1
ATOM 1519 O O . TRP A 1 191 ? -24.992 2.807 24.581 1.00 85.69 191 TRP A O 1
ATOM 1529 N N . GLY A 1 192 ? -26.757 2.888 23.195 1.00 80.25 192 GLY A N 1
ATOM 1530 C CA . GLY A 1 192 ? -27.735 2.461 24.202 1.00 80.25 192 GLY A CA 1
ATOM 1531 C C . GLY A 1 192 ? -28.056 3.530 25.255 1.00 80.25 192 GLY A C 1
ATOM 1532 O O . GLY A 1 192 ? -28.394 3.183 26.387 1.00 80.25 192 GLY A O 1
ATOM 1533 N N . PHE A 1 193 ? -27.911 4.815 24.911 1.00 76.00 193 PHE A N 1
ATOM 1534 C CA . PHE A 1 193 ? -28.095 5.939 25.838 1.00 76.00 193 PHE A CA 1
ATOM 1535 C C . PHE A 1 193 ? -29.573 6.266 26.128 1.00 76.00 193 PHE A C 1
ATOM 1537 O O . PHE A 1 193 ? -29.871 6.891 27.145 1.00 76.00 193 PHE A O 1
ATOM 1544 N N . ASP A 1 194 ? -30.505 5.827 25.277 1.00 76.31 194 ASP A N 1
ATOM 1545 C CA . ASP A 1 194 ? -31.951 6.024 25.449 1.00 76.31 194 ASP A CA 1
ATOM 1546 C C . ASP A 1 194 ? -32.729 4.692 25.472 1.00 76.31 194 ASP A C 1
ATOM 1548 O O . ASP A 1 194 ? -32.189 3.606 25.240 1.00 76.31 194 ASP A O 1
ATOM 1552 N N . ALA A 1 195 ? -34.024 4.760 25.792 1.00 78.38 195 ALA A N 1
ATOM 1553 C CA . ALA A 1 195 ? -34.874 3.576 25.909 1.00 78.38 195 ALA A CA 1
ATOM 1554 C C . ALA A 1 195 ? -35.059 2.822 24.578 1.00 78.38 195 ALA A C 1
ATOM 1556 O O . ALA A 1 195 ? -35.211 1.603 24.595 1.00 78.38 195 ALA A O 1
ATOM 1557 N N . GLU A 1 196 ? -35.028 3.524 23.441 1.00 79.75 196 GLU A N 1
ATOM 1558 C CA . GLU A 1 196 ? -35.244 2.940 22.111 1.00 79.75 196 GLU A CA 1
ATOM 1559 C C . GLU A 1 196 ? -33.984 2.278 21.540 1.00 79.75 196 GLU A C 1
ATOM 1561 O O . GLU A 1 196 ? -34.062 1.383 20.694 1.00 79.75 196 GLU A O 1
ATOM 1566 N N . SER A 1 197 ? -32.808 2.731 21.961 1.00 74.94 197 SER A N 1
ATOM 1567 C CA . SER A 1 197 ? -31.494 2.201 21.593 1.00 74.94 197 SER A CA 1
ATOM 1568 C C . SER A 1 197 ? -31.055 1.054 22.507 1.00 74.94 197 SER A C 1
ATOM 1570 O O . SER A 1 197 ? -30.245 0.215 22.112 1.00 74.94 197 SER A O 1
ATOM 1572 N N . LYS A 1 198 ? -31.621 0.952 23.713 1.00 74.88 198 LYS A N 1
ATOM 1573 C CA . LYS A 1 198 ? -31.299 -0.113 24.666 1.00 74.88 198 LYS A CA 1
ATOM 1574 C C . LYS A 1 198 ? -31.611 -1.507 24.108 1.00 74.88 198 LYS A C 1
ATOM 1576 O O . LYS A 1 198 ? -32.630 -1.734 23.462 1.00 74.88 198 LYS A O 1
ATOM 1581 N N . GLY A 1 199 ? -30.742 -2.474 24.400 1.00 74.75 199 GLY A N 1
ATOM 1582 C CA . GLY A 1 199 ? -30.987 -3.883 24.073 1.00 74.75 199 GLY A CA 1
ATOM 1583 C C . GLY A 1 199 ? -30.699 -4.288 22.621 1.00 74.75 199 GLY A C 1
ATOM 1584 O O . GLY A 1 199 ? -30.787 -5.473 22.308 1.00 74.75 199 GLY A O 1
ATOM 1585 N N . LYS A 1 200 ? -30.339 -3.343 21.743 1.00 82.88 200 LYS A N 1
ATOM 1586 C CA . LYS A 1 200 ? -29.966 -3.628 20.349 1.00 82.88 200 LYS A CA 1
ATOM 1587 C C . LYS A 1 200 ? -28.572 -4.262 20.249 1.00 82.88 200 LYS A C 1
ATOM 1589 O O . LYS A 1 200 ? -27.775 -4.207 21.188 1.00 82.88 200 LYS A O 1
ATOM 1594 N N . ASP A 1 201 ? -28.302 -4.885 19.103 1.00 86.25 201 ASP A N 1
ATOM 1595 C CA . ASP A 1 201 ? -26.967 -5.368 18.742 1.00 86.25 201 ASP A CA 1
ATOM 1596 C C . ASP A 1 201 ? -26.134 -4.203 18.202 1.00 86.25 201 ASP A C 1
ATOM 1598 O O . ASP A 1 201 ? -26.516 -3.550 17.230 1.00 86.25 201 ASP A O 1
ATOM 1602 N N . TYR A 1 202 ? -24.997 -3.964 18.848 1.00 88.38 202 TYR A N 1
ATOM 1603 C CA . TYR A 1 202 ? -24.032 -2.932 18.479 1.00 88.38 202 TYR A CA 1
ATOM 1604 C C . TYR A 1 202 ? -22.673 -3.519 18.112 1.00 88.38 202 TYR A C 1
ATOM 1606 O O . TYR A 1 202 ? -21.663 -2.825 18.162 1.00 88.38 202 TYR A O 1
ATOM 1614 N N . SER A 1 203 ? -22.616 -4.802 17.760 1.00 90.00 203 SER A N 1
ATOM 1615 C CA . SER A 1 203 ? -21.402 -5.438 17.252 1.00 90.00 203 SER A CA 1
ATOM 1616 C C . SER A 1 203 ? -20.921 -4.756 15.971 1.00 90.00 203 SER A C 1
ATOM 1618 O O . SER A 1 203 ? -21.717 -4.411 15.098 1.00 90.00 203 SER A O 1
ATOM 1620 N N . GLY A 1 204 ? -19.607 -4.595 15.824 1.00 90.69 204 GLY A N 1
ATOM 1621 C CA . GLY A 1 204 ? -19.062 -3.852 14.693 1.00 90.69 204 GLY A CA 1
ATOM 1622 C C . GLY A 1 204 ? -17.560 -3.998 14.509 1.00 90.69 204 GLY A C 1
ATOM 1623 O O . GLY A 1 204 ? -16.879 -4.743 15.223 1.00 90.69 204 GLY A O 1
ATOM 1624 N N . ASN A 1 205 ? -17.058 -3.284 13.507 1.00 92.94 205 ASN A N 1
ATOM 1625 C CA . ASN A 1 205 ? -15.640 -3.129 13.224 1.00 92.94 205 ASN A CA 1
ATOM 1626 C C . ASN A 1 205 ? -15.330 -1.708 12.734 1.00 92.94 205 ASN A C 1
ATOM 1628 O O . ASN A 1 205 ? -16.219 -1.010 12.249 1.00 92.94 205 ASN A O 1
ATOM 1632 N N . ILE A 1 206 ? -14.071 -1.291 12.865 1.00 88.56 206 ILE A N 1
ATOM 1633 C CA . ILE A 1 206 ? -13.550 -0.034 12.324 1.00 88.56 206 ILE A CA 1
ATOM 1634 C C . ILE A 1 206 ? -12.635 -0.353 11.147 1.00 88.56 206 ILE A C 1
ATOM 1636 O O . ILE A 1 206 ? -11.722 -1.168 11.253 1.00 88.56 206 ILE A O 1
ATOM 1640 N N . GLU A 1 207 ? -12.855 0.344 10.041 1.00 81.88 207 GLU A N 1
ATOM 1641 C CA . GLU A 1 207 ? -11.942 0.388 8.906 1.00 81.88 207 GLU A CA 1
ATOM 1642 C C . GLU A 1 207 ? -11.483 1.833 8.735 1.00 81.88 207 GLU A C 1
ATOM 1644 O O . GLU A 1 207 ? -12.293 2.758 8.802 1.00 81.88 207 GLU A O 1
ATOM 1649 N N . THR A 1 208 ? -10.179 2.038 8.562 1.00 76.31 208 THR A N 1
ATOM 1650 C CA . THR A 1 208 ? -9.613 3.371 8.356 1.00 76.31 208 THR A CA 1
ATOM 1651 C C . THR A 1 208 ? -9.021 3.515 6.971 1.00 76.31 208 THR A C 1
ATOM 1653 O O . THR A 1 208 ? -8.180 2.721 6.548 1.00 76.31 208 THR A O 1
ATOM 1656 N N . TYR A 1 209 ? -9.402 4.607 6.319 1.00 73.06 209 TYR A N 1
ATOM 1657 C CA . TYR A 1 209 ? -8.736 5.149 5.146 1.00 73.06 209 TYR A CA 1
ATOM 1658 C C . TYR A 1 209 ? -7.908 6.342 5.602 1.00 73.06 209 TYR A C 1
ATOM 1660 O O . TYR A 1 209 ? -8.398 7.182 6.352 1.00 73.06 209 TYR A O 1
ATOM 1668 N N . ASP A 1 210 ? -6.631 6.367 5.229 1.00 73.94 210 ASP A N 1
ATOM 1669 C CA . ASP A 1 210 ? -5.685 7.407 5.658 1.00 73.94 210 ASP A CA 1
ATOM 1670 C C . ASP A 1 210 ? -5.604 7.637 7.174 1.00 73.94 210 ASP A C 1
ATOM 1672 O O . ASP A 1 210 ? -5.307 8.730 7.661 1.00 73.94 210 ASP A O 1
ATOM 1676 N N . GLY A 1 211 ? -5.807 6.555 7.924 1.00 81.94 211 GLY A N 1
ATOM 1677 C CA . GLY A 1 211 ? -5.704 6.537 9.371 1.00 81.94 211 GLY A CA 1
ATOM 1678 C C . GLY A 1 211 ? -5.241 5.191 9.909 1.00 81.94 211 GLY A C 1
ATOM 1679 O O . GLY A 1 211 ? -5.222 4.184 9.193 1.00 81.94 211 GLY A O 1
ATOM 1680 N N . LYS A 1 212 ? -4.868 5.178 11.188 1.00 84.50 212 LYS A N 1
ATOM 1681 C CA . LYS A 1 212 ? -4.500 3.984 11.951 1.00 84.50 212 LYS A CA 1
ATOM 1682 C C . LYS A 1 212 ? -5.265 3.980 13.266 1.00 84.50 212 LYS A C 1
ATOM 1684 O O . LYS A 1 212 ? -5.212 4.947 14.022 1.00 84.50 212 LYS A O 1
ATOM 1689 N N . VAL A 1 213 ? -5.941 2.873 13.551 1.00 88.06 213 VAL A N 1
ATOM 1690 C CA . VAL A 1 213 ? -6.552 2.628 14.861 1.00 88.06 213 VAL A CA 1
ATOM 1691 C C . VAL A 1 213 ? -5.575 1.871 15.738 1.00 88.06 213 VAL A C 1
ATOM 1693 O O . VAL A 1 213 ? -4.928 0.919 15.302 1.00 88.06 213 VAL A O 1
ATOM 1696 N N . SER A 1 214 ? -5.486 2.275 16.999 1.00 90.62 214 SER A N 1
ATOM 1697 C CA . SER A 1 214 ? -4.753 1.531 18.015 1.00 90.62 214 SER A CA 1
ATOM 1698 C C . SER A 1 214 ? -5.453 1.605 19.368 1.00 90.62 214 SER A C 1
ATOM 1700 O O . SER A 1 214 ? -6.252 2.501 19.636 1.00 90.62 214 SER A O 1
ATOM 1702 N N . GLY A 1 215 ? -5.162 0.632 20.231 1.00 93.19 215 GLY A N 1
ATOM 1703 C CA . GLY A 1 215 ? -5.652 0.635 21.608 1.00 93.19 215 GLY A CA 1
ATOM 1704 C C . GLY A 1 215 ? -7.171 0.512 21.750 1.00 93.19 215 GLY A C 1
ATOM 1705 O O . GLY A 1 215 ? -7.705 1.051 22.717 1.00 93.19 215 GLY A O 1
ATOM 1706 N N . LEU A 1 216 ? -7.850 -0.178 20.823 1.00 94.81 216 LEU A N 1
ATOM 1707 C CA . LEU A 1 216 ? -9.284 -0.453 20.917 1.00 94.81 216 LEU A CA 1
ATOM 1708 C C . LEU A 1 216 ? -9.610 -1.204 22.216 1.00 94.81 216 LEU A C 1
ATOM 1710 O O . LEU A 1 216 ? -9.070 -2.280 22.481 1.00 94.81 216 LEU A O 1
ATOM 1714 N N . LYS A 1 217 ? -10.494 -0.619 23.024 1.00 94.62 217 LYS A N 1
ATOM 1715 C CA . LYS A 1 217 ? -10.942 -1.139 24.320 1.00 94.62 217 LYS A CA 1
ATOM 1716 C C . LYS A 1 217 ? -12.441 -0.925 24.472 1.00 94.62 217 LYS A C 1
ATOM 1718 O O . LYS A 1 217 ? -12.978 0.044 23.939 1.00 94.62 217 LYS A O 1
ATOM 1723 N N . SER A 1 218 ? -13.101 -1.800 25.224 1.00 92.94 218 SER A N 1
ATOM 1724 C CA . SER A 1 218 ? -14.464 -1.531 25.670 1.00 92.94 218 SER A CA 1
ATOM 1725 C C . SER A 1 218 ? -14.466 -0.469 26.771 1.00 92.94 218 SER A C 1
ATOM 1727 O O . SER A 1 218 ? -13.506 -0.346 27.540 1.00 92.94 218 SER A O 1
ATOM 1729 N N . ILE A 1 219 ? -15.539 0.314 26.816 1.00 90.25 219 ILE A N 1
ATOM 1730 C CA . ILE A 1 219 ? -15.854 1.206 27.937 1.00 90.25 219 ILE A CA 1
ATOM 1731 C C . ILE A 1 219 ? -16.544 0.396 29.043 1.00 90.25 219 ILE A C 1
ATOM 1733 O O . ILE A 1 219 ? -16.264 0.600 30.221 1.00 90.25 219 ILE A O 1
ATOM 1737 N N . ASP A 1 220 ? -17.355 -0.593 28.657 1.00 86.25 220 ASP A N 1
ATOM 1738 C CA . ASP A 1 220 ? -18.155 -1.410 29.563 1.00 86.25 220 ASP A CA 1
ATOM 1739 C C . ASP A 1 220 ? -17.777 -2.913 29.547 1.00 86.25 220 ASP A C 1
ATOM 1741 O O . ASP A 1 220 ? -17.120 -3.393 28.613 1.00 86.25 220 ASP A O 1
ATOM 1745 N N . PRO A 1 221 ? -18.197 -3.699 30.561 1.00 82.50 221 PRO A N 1
ATOM 1746 C CA . PRO A 1 221 ? -17.936 -5.141 30.614 1.00 82.50 221 PRO A CA 1
ATOM 1747 C C . PRO A 1 221 ? -18.743 -5.992 29.618 1.00 82.50 221 PRO A C 1
ATOM 1749 O O . PRO A 1 221 ? -18.334 -7.128 29.341 1.00 82.50 221 PRO A O 1
ATOM 1752 N N . GLY A 1 222 ? -19.882 -5.495 29.123 1.00 84.31 222 GLY A N 1
ATOM 1753 C CA . GLY A 1 222 ? -20.775 -6.191 28.189 1.00 84.31 222 GLY A CA 1
ATOM 1754 C C . GLY A 1 222 ? -20.262 -6.179 26.749 1.00 84.31 222 GLY A C 1
ATOM 1755 O O . GLY A 1 222 ? -20.502 -7.122 25.994 1.00 84.31 222 GLY A O 1
ATOM 1756 N N . THR A 1 223 ? -19.463 -5.176 26.392 1.00 89.69 223 THR A N 1
ATOM 1757 C CA . THR A 1 223 ? -18.767 -5.111 25.106 1.00 89.69 223 THR A CA 1
ATOM 1758 C C . THR A 1 223 ? -17.464 -5.919 25.136 1.00 89.69 223 THR A C 1
ATOM 1760 O O . THR A 1 223 ? -16.599 -5.720 25.989 1.00 89.69 223 THR A O 1
ATOM 1763 N N . LYS A 1 224 ? -17.288 -6.845 24.185 1.00 92.31 224 LYS A N 1
ATOM 1764 C CA . LYS A 1 224 ? -16.093 -7.698 24.058 1.00 92.31 224 LYS A CA 1
ATOM 1765 C C . LYS A 1 224 ? -15.314 -7.379 22.790 1.00 92.31 224 LYS A C 1
ATOM 1767 O O . LYS A 1 224 ? -15.843 -7.499 21.688 1.00 92.31 224 LYS A O 1
ATOM 1772 N N . ILE A 1 225 ? -14.036 -7.039 22.934 1.00 94.12 225 ILE A N 1
ATOM 1773 C CA . ILE A 1 225 ? -13.128 -6.840 21.798 1.00 94.12 225 ILE A CA 1
ATOM 1774 C C . ILE A 1 225 ? -12.759 -8.203 21.198 1.00 94.12 225 ILE A C 1
ATOM 1776 O O . ILE A 1 225 ? -12.285 -9.085 21.912 1.00 94.12 225 ILE A O 1
ATOM 1780 N N . LYS A 1 226 ? -12.996 -8.388 19.893 1.00 92.19 226 LYS A N 1
ATOM 1781 C CA . LYS A 1 226 ? -12.681 -9.629 19.162 1.00 92.19 226 LYS A CA 1
ATOM 1782 C C . LYS A 1 226 ? -11.293 -9.585 18.534 1.00 92.19 226 LYS A C 1
ATOM 1784 O O . LYS A 1 226 ? -10.573 -10.580 18.550 1.00 92.19 226 LYS A O 1
ATOM 1789 N N . LYS A 1 227 ? -10.947 -8.448 17.932 1.00 90.94 227 LYS A N 1
ATOM 1790 C CA . LYS A 1 227 ? -9.662 -8.179 17.272 1.00 90.94 227 LYS A CA 1
ATOM 1791 C C . LYS A 1 227 ? -9.275 -6.724 17.515 1.00 90.94 227 LYS A C 1
ATOM 1793 O O . LYS A 1 227 ? -10.037 -5.971 18.110 1.00 90.94 227 LYS A O 1
ATOM 1798 N N . SER A 1 228 ? -8.117 -6.313 17.008 1.00 89.94 228 SER A N 1
ATOM 1799 C CA . SER A 1 228 ? -7.632 -4.928 17.095 1.00 89.94 228 SER A CA 1
ATOM 1800 C C . SER A 1 228 ? -8.590 -3.876 16.521 1.00 89.94 228 SER A C 1
ATOM 1802 O O . SER A 1 228 ? -8.436 -2.700 16.828 1.00 89.94 228 SER A O 1
ATOM 1804 N N . ASP A 1 229 ? -9.551 -4.290 15.695 1.00 88.81 229 ASP A N 1
ATOM 1805 C CA . ASP A 1 229 ? -10.453 -3.441 14.919 1.00 88.81 229 ASP A CA 1
ATOM 1806 C C . ASP A 1 229 ? -11.940 -3.804 15.073 1.00 88.81 229 ASP A C 1
ATOM 1808 O O . ASP A 1 229 ? -12.767 -3.227 14.380 1.00 88.81 229 ASP A O 1
ATOM 1812 N N . SER A 1 230 ? -12.316 -4.766 15.923 1.00 93.38 230 SER A N 1
ATOM 1813 C CA . SER A 1 230 ? -13.696 -5.273 15.971 1.00 93.38 230 SER A CA 1
ATOM 1814 C C . SER A 1 230 ? -14.143 -5.719 17.355 1.00 93.38 230 SER A C 1
ATOM 1816 O O . SER A 1 230 ? -13.341 -6.164 18.181 1.00 93.38 230 SER A O 1
ATOM 1818 N N . TRP A 1 231 ? -15.449 -5.627 17.600 1.00 93.75 231 TRP A N 1
ATOM 1819 C CA . TRP A 1 231 ? -16.072 -5.921 18.887 1.00 93.75 231 TRP A CA 1
ATOM 1820 C C . TRP A 1 231 ? -17.428 -6.617 18.740 1.00 93.75 231 TRP A C 1
ATOM 1822 O O . TRP A 1 231 ? -18.011 -6.731 17.661 1.00 93.75 231 TRP A O 1
ATOM 1832 N N . PHE A 1 232 ? -17.911 -7.112 19.870 1.00 91.19 232 PHE A N 1
ATOM 1833 C CA . PHE A 1 232 ? -19.232 -7.678 20.075 1.00 91.19 232 PHE A CA 1
ATOM 1834 C C . PHE A 1 232 ? -19.927 -6.915 21.193 1.00 91.19 232 PHE A C 1
ATOM 1836 O O . PHE A 1 232 ? -19.306 -6.697 22.232 1.00 91.19 232 PHE A O 1
ATOM 1843 N N . SER A 1 233 ? -21.187 -6.539 21.011 1.00 87.25 233 SER A N 1
ATOM 1844 C CA . SER A 1 233 ? -21.968 -5.888 22.066 1.00 87.25 233 SER A CA 1
ATOM 1845 C C . SER A 1 233 ? -23.436 -6.278 21.913 1.00 87.25 233 SER A C 1
ATOM 1847 O O . SER A 1 233 ? -24.152 -5.716 21.086 1.00 87.25 233 SER A O 1
ATOM 1849 N N . LEU A 1 234 ? -23.861 -7.289 22.677 1.00 76.38 234 LEU A N 1
ATOM 1850 C CA . LEU A 1 234 ? -25.262 -7.699 22.768 1.00 76.38 234 LEU A CA 1
ATOM 1851 C C . LEU A 1 234 ? -25.877 -7.135 24.038 1.00 76.38 234 LEU A C 1
ATOM 1853 O O . LEU A 1 234 ? -25.280 -7.241 25.106 1.00 76.38 234 LEU A O 1
ATOM 1857 N N . ALA A 1 235 ? -27.097 -6.615 23.914 1.00 64.75 235 ALA A N 1
ATOM 1858 C CA . ALA A 1 235 ? -27.888 -6.131 25.036 1.00 64.75 235 ALA A CA 1
ATOM 1859 C C . ALA A 1 235 ? -27.137 -5.096 25.895 1.00 64.75 235 ALA A C 1
ATOM 1861 O O . ALA A 1 235 ? -26.966 -5.285 27.099 1.00 64.75 235 ALA A O 1
ATOM 1862 N N . ALA A 1 236 ? -26.696 -4.011 25.245 1.00 58.50 236 ALA A N 1
ATOM 1863 C CA . ALA A 1 236 ? -25.987 -2.899 25.874 1.00 58.50 236 ALA A CA 1
ATOM 1864 C C . ALA A 1 236 ? -26.601 -2.509 27.235 1.00 58.50 236 ALA A C 1
ATOM 1866 O O . ALA A 1 236 ? -27.813 -2.275 27.348 1.00 58.50 236 ALA A O 1
ATOM 1867 N N . ALA A 1 237 ? -25.750 -2.466 28.264 1.00 58.56 237 ALA A N 1
ATOM 1868 C CA . ALA A 1 237 ? -26.099 -1.916 29.567 1.00 58.56 237 ALA A CA 1
ATOM 1869 C C . ALA A 1 237 ? -26.258 -0.388 29.453 1.00 58.56 237 ALA A C 1
ATOM 1871 O O . ALA A 1 237 ? -26.068 0.193 28.386 1.00 58.56 237 ALA A O 1
ATOM 1872 N N . LYS A 1 238 ? -26.636 0.284 30.546 1.00 59.69 238 LYS A N 1
ATOM 1873 C CA . LYS A 1 238 ? -26.584 1.753 30.582 1.00 59.69 238 LYS A CA 1
ATOM 1874 C C . LYS A 1 238 ? -25.113 2.152 30.364 1.00 59.69 238 LYS A C 1
ATOM 1876 O O . LYS A 1 238 ? -24.287 1.721 31.162 1.00 59.69 238 LYS A O 1
ATOM 1881 N N . GLU A 1 239 ? -24.828 2.895 29.291 1.00 67.06 239 GLU A N 1
ATOM 1882 C CA . GLU A 1 239 ? -23.487 3.371 28.886 1.00 67.06 239 GLU A CA 1
ATOM 1883 C C . GLU A 1 239 ? -22.538 2.265 28.377 1.00 67.06 239 GLU A C 1
ATOM 1885 O O . GLU A 1 239 ? -21.502 1.970 28.972 1.00 67.06 239 GLU A O 1
ATOM 1890 N N . SER A 1 240 ? -22.885 1.643 27.243 1.00 83.94 240 SER A N 1
ATOM 1891 C CA . SER A 1 240 ? -21.971 0.747 26.521 1.00 83.94 240 SER A CA 1
ATOM 1892 C C . SER A 1 240 ? -21.229 1.479 25.407 1.00 83.94 240 SER A C 1
ATOM 1894 O O . SER A 1 240 ? -21.764 2.389 24.771 1.00 83.94 240 SER A O 1
ATOM 1896 N N . GLY A 1 241 ? -20.000 1.051 25.129 1.00 89.25 241 GLY A N 1
ATOM 1897 C CA . GLY A 1 241 ? -19.211 1.696 24.089 1.00 89.25 241 GLY A CA 1
ATOM 1898 C C . GLY A 1 241 ? -17.797 1.167 23.926 1.00 89.25 241 GLY A C 1
ATOM 1899 O O . GLY A 1 241 ? -17.355 0.220 24.588 1.00 89.25 241 GLY A O 1
ATOM 1900 N N . ILE A 1 242 ? -17.068 1.821 23.029 1.00 92.62 242 ILE A N 1
ATOM 1901 C CA . ILE A 1 242 ? -15.651 1.576 22.764 1.00 92.62 242 ILE A CA 1
ATOM 1902 C C . ILE A 1 242 ? -14.861 2.871 22.809 1.00 92.62 242 ILE A C 1
ATOM 1904 O O . ILE A 1 242 ? -15.361 3.945 22.484 1.00 92.62 242 ILE A O 1
ATOM 1908 N N . LYS A 1 243 ? -13.579 2.731 23.130 1.00 94.38 243 LYS A N 1
ATOM 1909 C CA . LYS A 1 243 ? -12.597 3.799 23.011 1.00 94.38 243 LYS A CA 1
ATOM 1910 C C . LYS A 1 243 ? -11.343 3.325 22.306 1.00 94.38 243 LYS A C 1
ATOM 1912 O O . LYS A 1 243 ? -10.938 2.170 22.453 1.00 94.38 243 LYS A O 1
ATOM 1917 N N . PHE A 1 244 ? -10.729 4.214 21.542 1.00 93.56 244 PHE A N 1
ATOM 1918 C CA . PHE A 1 244 ? -9.516 3.929 20.785 1.00 93.56 244 PHE A CA 1
ATOM 1919 C C . PHE A 1 244 ? -8.743 5.211 20.467 1.00 93.56 244 PHE A C 1
ATOM 1921 O O . PHE A 1 244 ? -9.267 6.320 20.570 1.00 93.56 244 PHE A O 1
ATOM 1928 N N . ARG A 1 245 ? -7.484 5.050 20.055 1.00 91.50 245 ARG A N 1
ATOM 1929 C CA . ARG A 1 245 ? -6.684 6.124 19.466 1.00 91.50 245 ARG A CA 1
ATOM 1930 C C . ARG A 1 245 ? -6.778 6.043 17.948 1.00 91.50 245 ARG A C 1
ATOM 1932 O O . ARG A 1 245 ? -6.519 4.981 17.376 1.00 91.50 245 ARG A O 1
ATOM 1939 N N . LEU A 1 246 ? -7.111 7.162 17.317 1.00 88.44 246 LEU A N 1
ATOM 1940 C CA . LEU A 1 246 ? -7.077 7.341 15.871 1.00 88.44 246 LEU A CA 1
ATOM 1941 C C . LEU A 1 246 ? -5.899 8.237 15.501 1.00 88.44 246 LEU A C 1
ATOM 1943 O O . LEU A 1 246 ? -5.888 9.417 15.852 1.00 88.44 246 LEU A O 1
ATOM 1947 N N . ASP A 1 247 ? -4.941 7.682 14.766 1.00 86.69 247 ASP A N 1
ATOM 1948 C CA . ASP A 1 247 ? -3.920 8.461 14.074 1.00 86.69 247 ASP A CA 1
ATOM 1949 C C . ASP A 1 247 ? -4.437 8.765 12.664 1.00 86.69 247 ASP A C 1
ATOM 1951 O O . ASP A 1 247 ? -4.886 7.856 11.970 1.00 86.69 247 ASP A O 1
ATOM 1955 N N . TYR A 1 248 ? -4.399 10.021 12.232 1.00 83.31 248 TYR A N 1
ATOM 1956 C CA . TYR A 1 248 ? -4.917 10.469 10.938 1.00 83.31 248 TYR A CA 1
ATOM 1957 C C . TYR A 1 248 ? -3.984 11.499 10.291 1.00 83.31 248 TYR A C 1
ATOM 1959 O O . TYR A 1 248 ? -3.179 12.152 10.963 1.00 83.31 248 TYR A O 1
ATOM 1967 N N . ILE A 1 249 ? -4.082 11.636 8.971 1.00 77.00 249 ILE A N 1
ATOM 1968 C CA . ILE A 1 249 ? -3.417 12.692 8.199 1.00 77.00 249 ILE A CA 1
ATOM 1969 C C . ILE A 1 249 ? -4.489 13.624 7.658 1.00 77.00 249 ILE A C 1
ATOM 1971 O O . ILE A 1 249 ? -5.598 13.204 7.351 1.00 77.00 249 ILE A O 1
ATOM 1975 N N . GLY A 1 250 ? -4.149 14.903 7.558 1.00 67.50 250 GLY A N 1
ATOM 1976 C CA . GLY A 1 250 ? -5.017 15.910 6.974 1.00 67.50 250 GLY A CA 1
ATOM 1977 C C . GLY A 1 250 ? -5.060 17.180 7.805 1.00 67.50 250 GLY A C 1
ATOM 1978 O O . GLY A 1 250 ? -4.744 17.223 9.000 1.00 67.50 250 GLY A O 1
ATOM 1979 N N . VAL A 1 251 ? -5.446 18.257 7.145 1.00 55.62 251 VAL A N 1
ATOM 1980 C CA . VAL A 1 251 ? -5.826 19.512 7.782 1.00 55.62 251 VAL A CA 1
ATOM 1981 C C . VAL A 1 251 ? -7.346 19.557 7.726 1.00 55.62 251 VAL A C 1
ATOM 1983 O O . VAL A 1 251 ? -7.907 19.384 6.648 1.00 55.62 251 VAL A O 1
ATOM 1986 N N . SER A 1 252 ? -8.030 19.812 8.847 1.00 41.94 252 SER A N 1
ATOM 1987 C CA . SER A 1 252 ? -9.455 20.172 8.820 1.00 41.94 252 SER A CA 1
ATOM 1988 C C . SER A 1 252 ? -9.612 21.602 8.285 1.00 41.94 252 SER A C 1
ATOM 1990 O O . SER A 1 252 ? -10.213 22.468 8.918 1.00 41.94 252 SER A O 1
ATOM 1992 N N . ASN A 1 253 ? -8.989 21.903 7.153 1.00 37.38 253 ASN A N 1
ATOM 1993 C CA . ASN A 1 253 ? -9.186 23.179 6.502 1.00 37.38 253 ASN A CA 1
ATOM 1994 C C . ASN A 1 253 ? -10.522 23.080 5.774 1.00 37.38 253 ASN A C 1
ATOM 1996 O O . ASN A 1 253 ? -10.830 22.042 5.184 1.00 37.38 253 ASN A O 1
ATOM 2000 N N . LYS A 1 254 ? -11.338 24.137 5.891 1.00 39.91 254 LYS A N 1
ATOM 2001 C CA . LYS A 1 254 ? -12.624 24.283 5.198 1.00 39.91 254 LYS A CA 1
ATOM 2002 C C . LYS A 1 254 ? -12.518 23.657 3.810 1.00 39.91 254 LYS A C 1
ATOM 2004 O O . LYS A 1 254 ? -11.626 24.044 3.057 1.00 39.91 254 LYS A O 1
ATOM 2009 N N . ARG A 1 255 ? -13.405 22.697 3.507 1.00 42.22 255 ARG A N 1
ATOM 2010 C CA . ARG A 1 255 ? -13.565 22.159 2.149 1.00 42.22 255 ARG A CA 1
ATOM 2011 C C . ARG A 1 255 ? -13.491 23.340 1.188 1.00 42.22 255 ARG A C 1
ATOM 2013 O O . ARG A 1 255 ? -14.260 24.288 1.358 1.00 42.22 255 ARG A O 1
ATOM 2020 N N . GLU A 1 256 ? -12.582 23.297 0.215 1.00 47.62 256 GLU A N 1
ATOM 2021 C CA . GLU A 1 256 ? -12.735 24.164 -0.949 1.00 47.62 256 GLU A CA 1
ATOM 2022 C C . GLU A 1 256 ? -14.158 23.936 -1.453 1.00 47.62 256 GLU A C 1
ATOM 2024 O O . GLU A 1 256 ? -14.559 22.791 -1.696 1.00 47.62 256 GLU A O 1
ATOM 2029 N N . ILE A 1 257 ? -14.950 25.010 -1.482 1.00 51.09 257 ILE A N 1
ATOM 2030 C CA . ILE A 1 257 ? -16.325 24.958 -1.959 1.00 51.09 257 ILE A CA 1
ATOM 2031 C C . ILE A 1 257 ? -16.224 24.491 -3.403 1.00 51.09 257 ILE A C 1
ATOM 2033 O O . ILE A 1 257 ? -15.737 25.208 -4.276 1.00 51.09 257 ILE A O 1
ATOM 2037 N N . GLN A 1 258 ? -16.620 23.243 -3.632 1.00 47.44 258 GLN A N 1
ATOM 2038 C CA . GLN A 1 258 ? -16.763 22.730 -4.977 1.00 47.44 258 GLN A CA 1
ATOM 2039 C C . GLN A 1 258 ? -17.811 23.618 -5.659 1.00 47.44 258 GLN A C 1
ATOM 2041 O O . GLN A 1 258 ? -18.893 23.788 -5.093 1.00 47.44 258 GLN A O 1
ATOM 2046 N N . PRO A 1 259 ? -17.531 24.181 -6.844 1.00 53.31 259 PRO A N 1
ATOM 2047 C CA . PRO A 1 259 ? -18.370 25.202 -7.481 1.00 53.31 259 PRO A CA 1
ATOM 2048 C C . PRO A 1 259 ? -19.742 24.685 -7.955 1.00 53.31 259 PRO A C 1
ATOM 2050 O O . PRO A 1 259 ? -20.436 25.363 -8.700 1.00 53.31 259 PRO A O 1
ATOM 2053 N N . TYR A 1 260 ? -20.131 23.478 -7.545 1.00 54.34 260 TYR A N 1
ATOM 2054 C CA . TYR A 1 260 ? -21.392 22.827 -7.886 1.00 54.34 260 TYR A CA 1
ATOM 2055 C C . TYR A 1 260 ? -22.487 23.052 -6.836 1.00 54.34 260 TYR A C 1
ATOM 2057 O O . TYR A 1 260 ? -23.577 22.508 -6.982 1.00 54.34 260 TYR A O 1
ATOM 2065 N N . ILE A 1 261 ? -22.203 23.817 -5.777 1.00 40.25 261 ILE A N 1
ATOM 2066 C CA . ILE A 1 261 ? -23.205 24.260 -4.808 1.00 40.25 261 ILE A CA 1
ATOM 2067 C C . ILE A 1 261 ? -23.316 25.780 -4.948 1.00 40.25 261 ILE A C 1
ATOM 2069 O O . ILE A 1 261 ? -22.483 26.516 -4.419 1.00 40.25 261 ILE A O 1
ATOM 2073 N N . THR A 1 262 ? -24.300 26.218 -5.733 1.00 44.19 262 THR A N 1
ATOM 2074 C CA . THR A 1 262 ? -24.882 27.568 -5.647 1.00 44.19 262 THR A CA 1
ATOM 2075 C C . THR A 1 262 ? -25.897 27.608 -4.524 1.00 44.19 262 THR A C 1
ATOM 2077 O O . THR A 1 262 ? -26.675 26.629 -4.447 1.00 44.19 262 THR A O 1
#

pLDDT: mean 82.73, std 18.77, range [20.2, 98.44]

Radius of gyration: 21.17 Å; chains: 1; bounding box: 60×43×51 Å

Sequence (262 aa):
MRIVAIISFLLCAHVCFSQNAAQVSNYADISSSAYMYRADRKPDANKPESWFALMTYSGQPFNKPVNVKDSAIRKALCALLWEEIRPVKTIKLSWKNNAKRQPKPEDLIITTLDKKNKASSWWNNLMPVKREIKPLLSPDKKTYTYEIDSTININGLVISVANGNGDKFDVPEVSVFTNSGWKSMNVEIEWGFDAESKGKDYSGNIETYDGKVSGLKSIDPGTKIKKSDSWFSLAAAKESGIKFRLDYIGVSNKREIQPYIT